Protein AF-A0A816GLP3-F1 (afdb_monomer_lite)

Organism: NCBI:txid392033

InterPro domains:
  IPR012582 DNA-dependent protein kinase catalytic subunit, CC3 [PF08163] (1-116)
  IPR045581 DNA-dependent protein kinase catalytic subunit, CC5 [PF19704] (126-201)

Foldseek 3Di:
DDPLCVPPCLVVLLVVLVVCVVVCVQPPDPPDDDGDPVVVVLLCQLQDPPHDLSVNLSSLVSCLSVVVSCLLVCQSVVLSLLVNLLVVLVVDPAACDPSNVSSLVSVLVNLVNHADDLVSLVSVQSSLLRLLQRLDDPDPVSSVVSLVSSLSVCLSHVVRYAAPLVSLCVQCVPPPPPDCSNVSSVSSCVSCVVSVHHNDDDDDPDPDDDDDPDPVPVVVVVVVVPD

pLDDT: mean 81.83, std 16.84, range [34.81, 96.19]

Structure (mmCIF, N/CA/C/O backbone):
data_AF-A0A816GLP3-F1
#
_entry.id   AF-A0A816GLP3-F1
#
loop_
_atom_site.group_PDB
_atom_site.id
_atom_site.type_symbol
_atom_site.label_atom_id
_atom_site.label_alt_id
_atom_site.label_comp_id
_atom_site.label_asym_id
_atom_site.label_entity_id
_atom_site.label_seq_id
_atom_site.pdbx_PDB_ins_code
_atom_site.Cartn_x
_atom_site.Cartn_y
_atom_site.Cartn_z
_atom_site.occupancy
_atom_site.B_iso_or_equiv
_atom_site.auth_seq_id
_atom_site.auth_comp_id
_atom_site.auth_asym_id
_atom_site.auth_atom_id
_atom_site.pdbx_PDB_model_num
ATOM 1 N N . MET A 1 1 ? -15.850 1.980 -11.593 1.00 46.25 1 MET A N 1
ATOM 2 C CA . MET A 1 1 ? -14.722 1.921 -12.543 1.00 46.25 1 MET A CA 1
ATOM 3 C C . MET A 1 1 ? -13.862 3.119 -12.215 1.00 46.25 1 MET A C 1
ATOM 5 O O . MET A 1 1 ? -14.414 4.210 -12.176 1.00 46.25 1 MET A O 1
ATOM 9 N N . ASP A 1 2 ? -12.595 2.911 -11.870 1.00 67.81 2 ASP A N 1
ATOM 10 C CA . ASP A 1 2 ? -11.723 3.995 -11.412 1.00 67.81 2 ASP A CA 1
ATOM 11 C C . ASP A 1 2 ? -11.543 5.043 -12.512 1.00 67.81 2 ASP A C 1
ATOM 13 O O . ASP A 1 2 ? -11.099 4.720 -13.613 1.00 67.81 2 ASP A O 1
ATOM 17 N N . GLU A 1 3 ? -11.869 6.301 -12.215 1.00 80.44 3 GLU A N 1
ATOM 18 C CA . GLU A 1 3 ? -11.768 7.425 -13.158 1.00 80.44 3 GLU A CA 1
ATOM 19 C C . GLU A 1 3 ? -10.346 7.584 -13.721 1.00 80.44 3 GLU A C 1
ATOM 21 O O . GLU A 1 3 ? -10.163 7.957 -14.878 1.00 80.44 3 GLU A O 1
ATOM 26 N N . LEU A 1 4 ? -9.330 7.201 -12.939 1.00 82.56 4 LEU A N 1
ATOM 27 C CA . LEU A 1 4 ? -7.927 7.192 -13.363 1.00 82.56 4 LEU A CA 1
ATOM 28 C C . LEU A 1 4 ? -7.659 6.226 -14.528 1.00 82.56 4 LEU A C 1
ATOM 30 O O . LEU A 1 4 ? -6.814 6.519 -15.375 1.00 82.56 4 LEU A O 1
ATOM 34 N N . ASN A 1 5 ? -8.398 5.116 -14.621 1.00 83.19 5 ASN A N 1
ATOM 35 C CA . ASN A 1 5 ? -8.261 4.156 -15.721 1.00 83.19 5 ASN A CA 1
ATOM 36 C C . ASN A 1 5 ? -8.908 4.642 -17.022 1.00 83.19 5 ASN A C 1
ATOM 38 O O . ASN A 1 5 ? -8.588 4.123 -18.090 1.00 83.19 5 ASN A O 1
ATOM 42 N N . LEU A 1 6 ? -9.781 5.653 -16.953 1.00 88.62 6 LEU A N 1
ATOM 43 C CA . LEU A 1 6 ? -10.371 6.292 -18.132 1.00 88.62 6 LEU A CA 1
ATOM 44 C C . LEU A 1 6 ? -9.407 7.275 -18.805 1.00 88.62 6 LEU A C 1
ATOM 46 O O . LEU A 1 6 ? -9.669 7.720 -19.923 1.00 88.62 6 LEU A O 1
ATOM 50 N N . HIS A 1 7 ? -8.290 7.616 -18.154 1.00 91.88 7 HIS A N 1
ATOM 51 C CA . HIS A 1 7 ? -7.292 8.490 -18.750 1.00 91.88 7 HIS A CA 1
ATOM 52 C C . HIS A 1 7 ? -6.748 7.855 -20.049 1.00 91.88 7 HIS A C 1
ATOM 54 O O . HIS A 1 7 ? -6.234 6.732 -19.997 1.00 91.88 7 HIS A O 1
ATOM 60 N N . PRO A 1 8 ? -6.768 8.558 -21.202 1.00 91.44 8 PRO A N 1
ATOM 61 C CA . PRO A 1 8 ? -6.409 7.982 -22.505 1.00 91.44 8 PRO A CA 1
ATOM 62 C C . PRO A 1 8 ? -5.029 7.314 -22.548 1.00 91.44 8 PRO A C 1
ATOM 64 O O . PRO A 1 8 ? -4.823 6.341 -23.267 1.00 91.44 8 PRO A O 1
ATOM 67 N N . CYS A 1 9 ? -4.082 7.811 -21.748 1.00 93.25 9 CYS A N 1
ATOM 68 C CA . CYS A 1 9 ? -2.729 7.258 -21.678 1.00 93.25 9 CYS A CA 1
ATOM 69 C C . CYS A 1 9 ? -2.579 6.026 -20.770 1.00 93.25 9 CYS A C 1
ATOM 71 O O . CYS A 1 9 ? -1.524 5.400 -20.823 1.00 93.25 9 CYS A O 1
ATOM 73 N N . MET A 1 10 ? -3.571 5.661 -19.947 1.00 94.50 10 MET A N 1
ATOM 74 C CA . MET A 1 10 ? -3.419 4.544 -19.002 1.00 94.50 10 MET A CA 1
ATOM 75 C C . MET A 1 10 ? -3.240 3.214 -19.739 1.00 94.50 10 MET A C 1
ATOM 77 O O . MET A 1 10 ? -2.253 2.513 -19.531 1.00 94.50 10 MET A O 1
ATOM 81 N N . THR A 1 11 ? -4.152 2.905 -20.666 1.00 94.38 11 THR A N 1
ATOM 82 C CA . THR A 1 11 ? -4.113 1.647 -21.429 1.00 94.38 11 THR A CA 1
ATOM 83 C C . THR A 1 11 ? -2.816 1.501 -22.241 1.00 94.38 11 THR A C 1
ATOM 85 O O . THR A 1 11 ? -2.141 0.484 -22.075 1.00 94.38 11 THR A O 1
ATOM 88 N N . PRO A 1 12 ? -2.383 2.499 -23.045 1.00 96.19 12 PRO A N 1
ATOM 89 C CA . PRO A 1 12 ? -1.102 2.429 -23.746 1.00 96.19 12 PRO A CA 1
ATOM 90 C C . PRO A 1 12 ? 0.103 2.223 -22.821 1.00 96.19 12 PRO A C 1
ATOM 92 O O . PRO A 1 12 ? 0.987 1.435 -23.151 1.00 96.19 12 PRO A O 1
ATOM 95 N N . MET A 1 13 ? 0.140 2.886 -21.658 1.00 95.94 13 MET A N 1
ATOM 96 C CA . MET A 1 13 ? 1.244 2.746 -20.699 1.00 95.94 13 MET A CA 1
ATOM 97 C C . MET A 1 13 ? 1.300 1.343 -20.089 1.00 95.94 13 MET A C 1
ATOM 99 O O . MET A 1 13 ? 2.369 0.738 -20.046 1.00 95.94 13 MET A O 1
ATOM 103 N N . VAL A 1 14 ? 0.157 0.793 -19.673 1.00 95.38 14 VAL A N 1
ATOM 104 C CA . VAL A 1 14 ? 0.074 -0.585 -19.164 1.00 95.38 14 VAL A CA 1
ATOM 105 C C . VAL A 1 14 ? 0.515 -1.584 -20.237 1.00 95.38 14 VAL A C 1
ATOM 107 O O . VAL A 1 14 ? 1.307 -2.483 -19.953 1.00 95.38 14 VAL A O 1
ATOM 110 N N . CYS A 1 15 ? 0.045 -1.420 -21.479 1.00 95.44 15 CYS A N 1
ATOM 111 C CA . CYS A 1 15 ? 0.445 -2.267 -22.603 1.00 95.44 15 CYS A CA 1
ATOM 112 C C . CYS A 1 15 ? 1.950 -2.189 -22.878 1.00 95.44 15 CYS A C 1
ATOM 114 O O . CYS A 1 15 ? 2.577 -3.226 -23.075 1.00 95.44 15 CYS A O 1
ATOM 116 N N . LEU A 1 16 ? 2.534 -0.987 -22.849 1.00 95.25 16 LEU A N 1
ATOM 117 C CA . LEU A 1 16 ? 3.970 -0.789 -23.026 1.00 95.25 16 LEU A CA 1
ATOM 118 C C . LEU A 1 16 ? 4.769 -1.544 -21.959 1.00 95.25 16 LEU A C 1
ATOM 120 O O . LEU A 1 16 ? 5.669 -2.305 -22.304 1.00 95.25 16 LEU A O 1
ATOM 124 N N . LEU A 1 17 ? 4.419 -1.385 -20.680 1.00 94.62 17 LEU A N 1
ATOM 125 C CA . LEU A 1 17 ? 5.128 -2.055 -19.587 1.00 94.62 17 LEU A CA 1
ATOM 126 C C . LEU A 1 17 ? 5.027 -3.584 -19.692 1.00 94.62 17 LEU A C 1
ATOM 128 O O . LEU A 1 17 ? 6.042 -4.272 -19.604 1.00 94.62 17 LEU A O 1
ATOM 132 N N . LYS A 1 18 ? 3.834 -4.119 -19.978 1.00 93.94 18 LYS A N 1
ATOM 133 C CA . LYS A 1 18 ? 3.635 -5.565 -20.188 1.00 93.94 18 LYS A CA 1
ATOM 134 C C . LYS A 1 18 ? 4.400 -6.095 -21.400 1.00 93.94 18 LYS A C 1
ATOM 136 O O . LYS A 1 18 ? 4.934 -7.203 -21.368 1.00 93.94 18 LYS A O 1
ATOM 141 N N . HIS A 1 19 ? 4.485 -5.309 -22.470 1.00 94.19 19 HIS A N 1
ATOM 142 C CA . HIS A 1 19 ? 5.278 -5.659 -23.644 1.00 94.19 19 HIS A CA 1
ATOM 143 C C . HIS A 1 19 ? 6.778 -5.692 -23.320 1.00 94.19 19 HIS A C 1
ATOM 145 O O . HIS A 1 19 ? 7.479 -6.611 -23.736 1.00 94.19 19 HIS A O 1
ATOM 151 N N . MET A 1 20 ? 7.267 -4.734 -22.527 1.00 91.56 20 MET A N 1
ATOM 152 C CA . MET A 1 20 ? 8.655 -4.718 -22.056 1.00 91.56 20 MET A CA 1
ATOM 153 C C . MET A 1 20 ? 8.988 -5.923 -21.166 1.00 91.56 20 MET A C 1
ATOM 155 O O . MET A 1 20 ? 10.086 -6.465 -21.280 1.00 91.56 20 MET A O 1
ATOM 159 N N . GLU A 1 21 ? 8.049 -6.359 -20.322 1.00 88.81 21 GLU A N 1
ATOM 160 C CA . GLU A 1 21 ? 8.177 -7.575 -19.502 1.00 88.81 21 GLU A CA 1
ATOM 161 C C . GLU A 1 21 ? 8.242 -8.829 -20.381 1.00 88.81 21 GLU A C 1
ATOM 163 O O . GLU A 1 21 ? 9.183 -9.611 -20.279 1.00 88.81 21 GLU A O 1
ATOM 168 N N . THR A 1 22 ? 7.296 -8.973 -21.313 1.00 89.31 22 THR A N 1
ATOM 169 C CA . THR A 1 22 ? 7.181 -10.157 -22.185 1.00 89.31 22 THR A CA 1
ATOM 170 C C . THR A 1 22 ? 8.398 -10.335 -23.098 1.00 89.31 22 THR A C 1
ATOM 172 O O . THR A 1 22 ? 8.806 -11.458 -23.378 1.00 89.31 22 THR A O 1
ATOM 175 N N . ASN A 1 23 ? 9.006 -9.234 -23.541 1.00 88.56 23 ASN A N 1
ATOM 176 C CA . ASN A 1 23 ? 10.184 -9.264 -24.410 1.00 88.56 23 ASN A CA 1
ATOM 177 C C . ASN A 1 23 ? 11.520 -9.308 -23.652 1.00 88.56 23 ASN A C 1
ATOM 179 O O . ASN A 1 23 ? 12.569 -9.177 -24.280 1.00 88.56 23 ASN A O 1
ATOM 183 N N . GLY A 1 24 ? 11.512 -9.428 -22.319 1.00 81.25 24 GLY A N 1
ATOM 184 C CA . GLY A 1 24 ? 12.741 -9.489 -21.522 1.00 81.25 24 GLY A CA 1
ATOM 185 C C . GLY A 1 24 ? 13.563 -8.194 -21.528 1.00 81.25 24 GLY A C 1
ATOM 186 O O . GLY A 1 24 ? 14.765 -8.224 -21.281 1.00 81.25 24 GLY A O 1
ATOM 187 N N . ILE A 1 25 ? 12.936 -7.046 -21.815 1.00 80.31 25 ILE A N 1
ATOM 188 C CA . ILE A 1 25 ? 13.593 -5.726 -21.764 1.00 80.31 25 ILE A CA 1
ATOM 189 C C . ILE A 1 25 ? 13.823 -5.305 -20.304 1.00 80.31 25 ILE A C 1
ATOM 191 O O . ILE A 1 25 ? 14.739 -4.538 -20.000 1.00 80.31 25 ILE A O 1
ATOM 195 N N . ILE A 1 26 ? 12.979 -5.788 -19.390 1.00 79.44 26 ILE A N 1
ATOM 196 C CA . ILE A 1 26 ? 13.121 -5.557 -17.953 1.00 79.44 26 ILE A CA 1
ATOM 197 C C . ILE A 1 26 ? 14.130 -6.578 -17.411 1.00 79.44 26 ILE A C 1
ATOM 199 O O . ILE A 1 26 ? 13.875 -7.776 -17.516 1.00 79.44 26 ILE A O 1
ATOM 203 N N . PRO A 1 27 ? 15.272 -6.138 -16.854 1.00 66.62 27 PRO A N 1
ATOM 204 C CA . PRO A 1 27 ? 16.315 -7.050 -16.406 1.00 66.62 27 PRO A CA 1
ATOM 205 C C . PRO A 1 27 ? 15.832 -7.853 -15.193 1.00 66.62 27 PRO A C 1
ATOM 207 O O . PRO A 1 27 ? 15.630 -7.303 -14.112 1.00 66.62 27 PRO A O 1
ATOM 210 N N . ILE A 1 28 ? 15.678 -9.164 -15.378 1.00 61.03 28 ILE A N 1
ATOM 211 C CA . ILE A 1 28 ? 15.367 -10.141 -14.326 1.00 61.03 28 ILE A CA 1
ATOM 212 C C . ILE A 1 28 ? 16.693 -10.742 -13.843 1.00 61.03 28 ILE A C 1
ATOM 214 O O . ILE A 1 28 ? 16.937 -11.932 -13.999 1.00 61.03 28 ILE A O 1
ATOM 218 N N . ASN A 1 29 ? 17.620 -9.919 -13.351 1.00 54.72 29 ASN A N 1
ATOM 219 C CA . ASN A 1 29 ? 18.855 -10.460 -12.787 1.00 54.72 29 ASN A CA 1
ATOM 220 C C . ASN A 1 29 ? 18.700 -10.633 -11.276 1.00 54.72 29 ASN A C 1
ATOM 222 O O . ASN A 1 29 ? 18.554 -9.658 -10.540 1.00 54.72 29 ASN A O 1
ATOM 226 N N . ASP A 1 30 ? 18.817 -11.886 -10.828 1.00 52.03 30 ASP A N 1
ATOM 227 C CA . ASP A 1 30 ? 18.862 -12.301 -9.415 1.00 52.03 30 ASP A CA 1
ATOM 228 C C . ASP A 1 30 ? 20.059 -11.710 -8.645 1.00 52.03 30 ASP A C 1
ATOM 230 O O . ASP A 1 30 ? 20.124 -11.760 -7.416 1.00 52.03 30 ASP A O 1
ATOM 234 N N . HIS A 1 31 ? 20.997 -11.084 -9.356 1.00 51.19 31 HIS A N 1
ATOM 235 C CA . HIS A 1 31 ? 22.157 -10.421 -8.791 1.00 51.19 31 HIS A CA 1
ATOM 236 C C . HIS A 1 31 ? 22.260 -8.997 -9.363 1.00 51.19 31 HIS A C 1
ATOM 238 O O . HIS A 1 31 ? 22.549 -8.819 -10.543 1.00 51.19 31 HIS A O 1
ATOM 244 N N . ILE A 1 32 ? 22.060 -7.998 -8.490 1.00 51.09 32 ILE A N 1
ATOM 245 C CA . ILE A 1 32 ? 22.120 -6.536 -8.726 1.00 51.09 32 ILE A CA 1
ATOM 246 C C . ILE A 1 32 ? 20.796 -5.946 -9.276 1.00 51.09 32 ILE A C 1
ATOM 248 O O . ILE A 1 32 ? 20.646 -5.669 -10.457 1.00 51.09 32 ILE A O 1
ATOM 252 N N . SER A 1 33 ? 19.724 -5.862 -8.480 1.00 59.16 33 SER A N 1
ATOM 253 C CA . SER A 1 33 ? 19.388 -4.770 -7.534 1.00 59.16 33 SER A CA 1
ATOM 254 C C . SER A 1 33 ? 19.203 -3.346 -8.080 1.00 59.16 33 SER A C 1
ATOM 256 O O . SER A 1 33 ? 18.718 -2.511 -7.316 1.00 59.16 33 SER A O 1
ATOM 258 N N . ASP A 1 34 ? 19.490 -3.060 -9.350 1.00 72.50 34 ASP A N 1
ATOM 259 C CA . ASP A 1 34 ? 19.370 -1.691 -9.862 1.00 72.50 34 ASP A CA 1
ATOM 260 C C . ASP A 1 34 ? 18.150 -1.521 -10.768 1.00 72.50 34 ASP A C 1
ATOM 262 O O . ASP A 1 34 ? 17.897 -2.286 -11.699 1.00 72.50 34 ASP A O 1
ATOM 266 N N . MET A 1 35 ? 17.350 -0.500 -10.457 1.00 83.88 35 MET A N 1
ATOM 267 C CA . MET A 1 35 ? 16.212 -0.1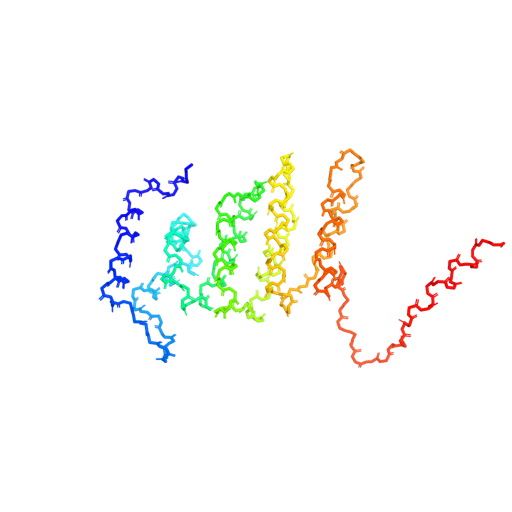03 -11.279 1.00 83.88 35 MET A CA 1
ATOM 268 C C . MET A 1 35 ? 16.688 0.309 -12.676 1.00 83.88 35 MET A C 1
ATOM 270 O O . MET A 1 35 ? 17.687 1.011 -12.828 1.00 83.88 35 MET A O 1
ATOM 274 N N . SER A 1 36 ? 15.921 -0.047 -13.703 1.00 87.12 36 SER A N 1
ATOM 275 C CA . SER A 1 36 ? 16.167 0.433 -15.063 1.00 87.12 36 SER A CA 1
ATOM 276 C C . SER A 1 36 ? 16.094 1.973 -15.144 1.00 87.12 36 SER A C 1
ATOM 278 O O . SER A 1 36 ? 15.351 2.604 -14.383 1.00 87.12 36 SER A O 1
ATOM 280 N N . PRO A 1 37 ? 16.777 2.618 -16.111 1.00 89.19 37 PRO A N 1
ATOM 281 C CA . PRO A 1 37 ? 16.752 4.078 -16.249 1.00 89.19 37 PRO A CA 1
ATOM 282 C C . PRO A 1 37 ? 15.341 4.675 -16.381 1.00 89.19 37 PRO A C 1
ATOM 284 O O . PRO A 1 37 ? 15.055 5.734 -15.818 1.00 89.19 37 PRO A O 1
ATOM 287 N N . TRP A 1 38 ? 14.435 3.984 -17.085 1.00 90.50 38 TRP A N 1
ATOM 288 C CA . TRP A 1 38 ? 13.044 4.422 -17.239 1.00 90.50 38 TRP A CA 1
ATOM 289 C C . TRP A 1 38 ? 12.294 4.406 -15.901 1.00 90.50 38 TRP A C 1
ATOM 291 O O . TRP A 1 38 ? 11.561 5.345 -15.584 1.00 90.50 38 TRP A O 1
ATOM 301 N N . MET A 1 39 ? 12.532 3.384 -15.080 1.00 92.31 39 MET A N 1
ATOM 302 C CA . MET A 1 39 ? 11.882 3.237 -13.786 1.00 92.31 39 MET A CA 1
ATOM 303 C C . MET A 1 39 ? 12.465 4.205 -12.755 1.00 92.31 39 MET A C 1
ATOM 305 O O . MET A 1 39 ? 11.712 4.774 -11.972 1.00 92.31 39 MET A O 1
ATOM 309 N N . ILE A 1 40 ? 13.771 4.487 -12.813 1.00 92.19 40 ILE A N 1
ATOM 310 C CA . ILE A 1 40 ? 14.395 5.560 -12.024 1.00 92.19 40 ILE A CA 1
ATOM 311 C C . ILE A 1 40 ? 13.745 6.910 -12.352 1.00 92.19 40 ILE A C 1
ATOM 313 O O . ILE A 1 40 ? 13.474 7.700 -11.448 1.00 92.19 40 ILE A O 1
ATOM 317 N N . CYS A 1 41 ? 13.476 7.195 -13.630 1.00 92.25 41 CYS A N 1
ATOM 318 C CA . CYS A 1 41 ? 12.788 8.423 -14.033 1.00 92.25 41 CYS A CA 1
ATOM 319 C C . CYS A 1 41 ? 11.380 8.506 -13.424 1.00 92.25 41 CYS A C 1
ATOM 321 O O . CYS A 1 41 ? 11.006 9.543 -12.870 1.00 92.25 41 CYS A O 1
ATOM 323 N N . MET A 1 42 ? 10.624 7.403 -13.458 1.00 94.88 42 MET A N 1
ATOM 324 C CA . MET A 1 42 ? 9.313 7.327 -12.809 1.00 94.88 42 MET A CA 1
ATOM 325 C C . MET A 1 42 ? 9.410 7.520 -11.296 1.00 94.88 42 MET A C 1
ATOM 327 O O . MET A 1 42 ? 8.689 8.353 -10.752 1.00 94.88 42 MET A O 1
ATOM 331 N N . TYR A 1 43 ? 10.332 6.823 -10.631 1.00 94.44 43 TYR A N 1
ATOM 332 C CA . TYR A 1 43 ? 10.567 6.935 -9.193 1.00 94.44 43 TYR A CA 1
ATOM 333 C C . TYR A 1 43 ? 10.889 8.377 -8.787 1.00 94.44 43 TYR A C 1
ATOM 335 O O . TYR A 1 43 ? 10.266 8.925 -7.882 1.00 94.44 43 TYR A O 1
ATOM 343 N N . LYS A 1 44 ? 11.791 9.047 -9.516 1.00 94.31 44 LYS A N 1
ATOM 344 C CA . LYS A 1 44 ? 12.140 10.455 -9.267 1.00 94.31 44 LYS A CA 1
ATOM 345 C C . LYS A 1 44 ? 10.929 11.381 -9.365 1.00 94.31 44 LYS A C 1
ATOM 347 O O . LYS A 1 44 ? 10.813 12.298 -8.561 1.00 94.31 44 LYS A O 1
ATOM 352 N N . LYS A 1 45 ? 10.028 11.164 -10.331 1.00 94.12 45 LYS A N 1
ATOM 353 C CA . LYS A 1 45 ? 8.792 11.958 -10.451 1.00 94.12 45 LYS A CA 1
ATOM 354 C C . LYS A 1 45 ? 7.799 11.643 -9.337 1.00 94.12 45 LYS A C 1
ATOM 356 O O . LYS A 1 45 ? 7.184 12.561 -8.805 1.00 94.12 45 LYS A O 1
ATOM 361 N N . PHE A 1 46 ? 7.662 10.370 -8.987 1.00 94.81 46 PHE A N 1
ATOM 362 C CA . PHE A 1 46 ? 6.741 9.902 -7.960 1.00 94.81 46 PHE A CA 1
ATOM 363 C C . PHE A 1 46 ? 7.104 10.447 -6.572 1.00 94.81 46 PHE A C 1
ATOM 365 O O . PHE A 1 46 ? 6.256 11.007 -5.878 1.00 94.81 46 PHE A O 1
ATOM 372 N N . SER A 1 47 ? 8.387 10.372 -6.216 1.00 92.31 47 SER A N 1
ATOM 373 C CA . SER A 1 47 ? 8.911 10.804 -4.917 1.00 92.31 47 SER A CA 1
ATOM 374 C C . SER A 1 47 ? 9.126 12.318 -4.807 1.00 92.31 47 SER A C 1
ATOM 376 O O . SER A 1 47 ? 9.410 12.817 -3.722 1.00 92.31 47 SER A O 1
ATOM 378 N N . ASN A 1 48 ? 8.998 13.082 -5.899 1.00 93.06 48 ASN A N 1
ATOM 379 C CA . ASN A 1 48 ? 9.205 14.529 -5.866 1.00 93.06 48 ASN A CA 1
ATOM 380 C C . ASN A 1 48 ? 8.001 15.241 -5.211 1.00 93.06 48 ASN A C 1
ATOM 382 O O . ASN A 1 48 ? 6.889 15.177 -5.746 1.00 93.06 48 ASN A O 1
ATOM 386 N N . PRO A 1 49 ? 8.183 15.969 -4.092 1.00 88.94 49 PRO A N 1
ATOM 387 C CA . PRO A 1 49 ? 7.090 16.662 -3.410 1.00 88.94 49 PRO A CA 1
ATOM 388 C C . PRO A 1 49 ? 6.445 17.768 -4.259 1.00 88.94 49 PRO A C 1
ATOM 390 O O . PRO A 1 49 ? 5.259 18.019 -4.094 1.00 88.94 49 PRO A O 1
ATOM 393 N N . LEU A 1 50 ? 7.180 18.366 -5.204 1.00 91.94 50 LEU A N 1
ATOM 394 C CA . LEU A 1 50 ? 6.711 19.469 -6.054 1.00 91.94 50 LEU A CA 1
ATOM 395 C C . LEU A 1 50 ? 5.799 19.017 -7.202 1.00 91.94 50 LEU A C 1
ATOM 397 O O . LEU A 1 50 ? 5.123 19.837 -7.820 1.00 91.94 50 LEU A O 1
ATOM 401 N N . ILE A 1 51 ? 5.795 17.723 -7.530 1.00 94.25 51 ILE A N 1
ATOM 402 C CA . ILE A 1 51 ? 4.927 17.186 -8.578 1.00 94.25 51 ILE A CA 1
ATOM 403 C C . ILE A 1 51 ? 3.485 17.148 -8.073 1.00 94.25 51 ILE A C 1
ATOM 405 O O . ILE A 1 51 ? 3.220 16.701 -6.956 1.00 94.25 51 ILE A O 1
ATOM 409 N N . SER A 1 52 ? 2.546 17.574 -8.924 1.00 93.25 52 SER A N 1
ATOM 410 C CA . SER A 1 52 ? 1.120 17.597 -8.596 1.00 93.25 52 SER A CA 1
ATOM 411 C C . SER A 1 52 ? 0.616 16.220 -8.168 1.00 93.25 52 SER A C 1
ATOM 413 O O . SER A 1 52 ? 0.955 15.209 -8.794 1.00 93.25 52 SER A O 1
ATOM 415 N N . PHE A 1 53 ? -0.264 16.196 -7.173 1.00 91.56 53 PHE A N 1
ATOM 416 C CA . PHE A 1 53 ? -0.811 14.967 -6.609 1.00 91.56 53 PHE A CA 1
ATOM 417 C C . PHE A 1 53 ? -1.477 14.057 -7.655 1.00 91.56 53 PHE A C 1
ATOM 419 O O . PHE A 1 53 ? -1.227 12.857 -7.668 1.00 91.56 53 PHE A O 1
ATOM 426 N N . ASN A 1 54 ? -2.204 14.628 -8.620 1.00 91.75 54 ASN A N 1
ATOM 427 C CA . ASN A 1 54 ? -2.867 13.869 -9.689 1.00 91.75 54 ASN A CA 1
ATOM 428 C C . ASN A 1 54 ? -1.891 13.052 -10.553 1.00 91.75 54 ASN A C 1
ATOM 430 O O . ASN A 1 54 ? -2.202 11.930 -10.942 1.00 91.75 54 ASN A O 1
ATOM 434 N N . ILE A 1 55 ? -0.688 13.575 -10.819 1.00 93.25 55 ILE A N 1
ATOM 435 C CA . ILE A 1 55 ? 0.355 12.824 -11.540 1.00 93.25 55 ILE A CA 1
ATOM 436 C C . ILE A 1 55 ? 0.825 11.636 -10.695 1.00 93.25 55 ILE A C 1
ATOM 438 O O . ILE A 1 55 ? 1.045 10.551 -11.229 1.00 93.25 55 ILE A O 1
ATOM 442 N N . LYS A 1 56 ? 0.952 11.814 -9.376 1.00 94.50 56 LYS A N 1
ATOM 443 C CA . LYS A 1 56 ? 1.329 10.729 -8.461 1.00 94.50 56 LYS A CA 1
ATOM 444 C C . LYS A 1 56 ? 0.236 9.667 -8.387 1.00 94.50 56 LYS A C 1
ATOM 446 O O . LYS A 1 56 ? 0.560 8.493 -8.488 1.00 94.50 56 LYS A O 1
ATOM 451 N N . LEU A 1 57 ? -1.038 10.061 -8.327 1.00 93.31 57 LEU A N 1
ATOM 452 C CA . LEU A 1 57 ? -2.171 9.131 -8.391 1.00 93.31 57 LEU A CA 1
ATOM 453 C C . LEU A 1 57 ? -2.196 8.345 -9.707 1.00 93.31 57 LEU A C 1
ATOM 455 O O . LEU A 1 57 ? -2.375 7.130 -9.687 1.00 93.31 57 LEU A O 1
ATOM 459 N N . PHE A 1 58 ? -1.941 9.003 -10.841 1.00 95.00 58 PHE A N 1
ATOM 460 C CA . PHE A 1 58 ? -1.827 8.328 -12.136 1.00 95.00 58 PHE A CA 1
ATOM 461 C C . PHE A 1 58 ? -0.693 7.290 -12.143 1.00 95.00 58 PHE A C 1
ATOM 463 O O . PHE A 1 58 ? -0.903 6.145 -12.537 1.00 95.00 58 PHE A O 1
ATOM 470 N N . LEU A 1 59 ? 0.502 7.663 -11.670 1.00 95.56 59 LEU A N 1
ATOM 471 C CA . LEU A 1 59 ? 1.644 6.747 -11.578 1.00 95.56 59 LEU A CA 1
ATOM 472 C C . LEU A 1 59 ? 1.382 5.593 -10.602 1.00 95.56 59 LEU A C 1
ATOM 474 O O . LEU A 1 59 ? 1.754 4.460 -10.884 1.00 95.56 59 LEU A O 1
ATOM 478 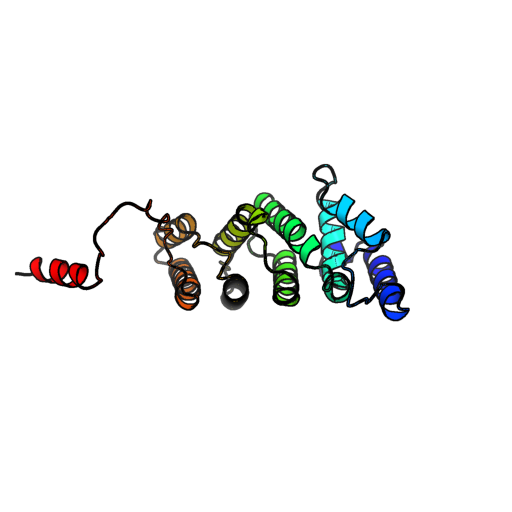N N . MET A 1 60 ? 0.723 5.867 -9.478 1.00 95.44 60 MET A N 1
ATOM 479 C CA . MET A 1 60 ? 0.340 4.857 -8.497 1.00 95.44 60 MET A CA 1
ATOM 480 C C . MET A 1 60 ? -0.659 3.864 -9.088 1.00 95.44 60 MET A C 1
ATOM 482 O O . MET A 1 60 ? -0.465 2.661 -8.943 1.00 95.44 60 MET A O 1
ATOM 486 N N . ARG A 1 61 ? -1.665 4.344 -9.832 1.00 95.00 61 ARG A N 1
ATOM 487 C CA . ARG A 1 61 ? -2.607 3.473 -10.545 1.00 95.00 61 ARG A CA 1
ATOM 488 C C . ARG A 1 61 ? -1.896 2.592 -11.569 1.00 95.00 61 ARG A C 1
ATOM 490 O O . ARG A 1 61 ? -2.123 1.387 -11.593 1.00 95.00 61 ARG A O 1
ATOM 497 N N . LEU A 1 62 ? -0.974 3.169 -12.340 1.00 95.81 62 LEU A N 1
ATOM 498 C CA . LEU A 1 62 ? -0.152 2.421 -13.289 1.00 95.81 62 LEU A CA 1
ATOM 499 C C . LEU A 1 62 ? 0.648 1.308 -12.590 1.00 95.81 62 LEU A C 1
ATOM 501 O O . LEU A 1 62 ? 0.682 0.183 -13.087 1.00 95.81 62 LEU A O 1
ATOM 505 N N . ILE A 1 63 ? 1.248 1.597 -11.429 1.00 95.69 63 ILE A N 1
ATOM 506 C CA . ILE A 1 63 ? 1.964 0.605 -10.610 1.00 95.69 63 ILE A CA 1
ATOM 507 C C . ILE A 1 63 ? 1.014 -0.493 -10.123 1.00 95.69 63 ILE A C 1
ATOM 509 O O . ILE A 1 63 ? 1.372 -1.663 -10.205 1.00 95.69 63 ILE A O 1
ATOM 513 N N . ILE A 1 64 ? -0.191 -0.150 -9.658 1.00 95.12 64 ILE A N 1
ATOM 514 C CA . ILE A 1 64 ? -1.199 -1.128 -9.217 1.00 95.12 64 ILE A CA 1
ATOM 515 C C . ILE A 1 64 ? -1.557 -2.085 -10.366 1.00 95.12 64 ILE A C 1
ATOM 517 O O . ILE A 1 64 ? -1.495 -3.308 -10.209 1.00 95.12 64 ILE A O 1
ATOM 521 N N . ASP A 1 65 ? -1.837 -1.541 -11.552 1.00 94.69 65 ASP A N 1
ATOM 522 C CA . ASP A 1 65 ? -2.233 -2.318 -12.734 1.00 94.69 65 ASP A CA 1
ATOM 523 C C . ASP A 1 65 ? -1.094 -3.177 -13.319 1.00 94.69 65 ASP A C 1
ATOM 525 O O . ASP A 1 65 ? -1.341 -4.122 -14.075 1.00 94.69 65 ASP A O 1
ATOM 529 N N . THR A 1 66 ? 0.160 -2.876 -12.965 1.00 94.94 66 THR A N 1
ATOM 530 C CA . THR A 1 66 ? 1.367 -3.583 -13.431 1.00 94.94 66 THR A CA 1
ATOM 531 C C . THR A 1 66 ? 2.268 -4.045 -12.280 1.00 94.94 66 THR A C 1
ATOM 533 O O . THR A 1 66 ? 3.485 -4.153 -12.418 1.00 94.94 66 THR A O 1
ATOM 536 N N . HIS A 1 67 ? 1.674 -4.359 -11.127 1.00 94.50 67 HIS A N 1
ATOM 537 C CA . HIS A 1 67 ? 2.402 -4.613 -9.879 1.00 94.50 67 HIS A CA 1
ATOM 538 C C . HIS A 1 67 ? 3.445 -5.741 -9.949 1.00 94.50 67 HIS A C 1
ATOM 540 O O . HIS A 1 67 ? 4.400 -5.726 -9.170 1.00 94.50 67 HIS A O 1
ATOM 546 N N . THR A 1 68 ? 3.292 -6.715 -10.853 1.00 92.44 68 THR A N 1
ATOM 547 C CA . THR A 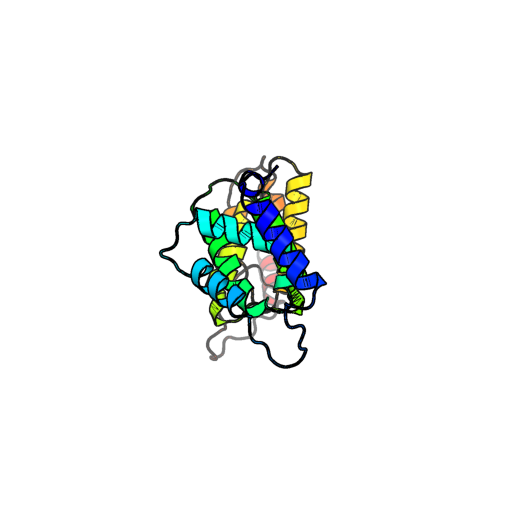1 68 ? 4.256 -7.811 -11.054 1.00 92.44 68 THR A CA 1
ATOM 548 C C . THR A 1 68 ? 5.613 -7.298 -11.525 1.00 92.44 68 THR A C 1
ATOM 550 O O . THR A 1 68 ? 6.635 -7.754 -11.019 1.00 92.44 68 THR A O 1
ATOM 553 N N . ILE A 1 69 ? 5.617 -6.279 -12.389 1.00 92.94 69 ILE A N 1
ATOM 554 C CA . ILE A 1 69 ? 6.821 -5.635 -12.930 1.00 92.94 69 ILE A CA 1
ATOM 555 C C . ILE A 1 69 ? 7.587 -4.888 -11.835 1.00 92.94 69 ILE A C 1
ATOM 557 O O . ILE A 1 69 ? 8.816 -4.892 -11.799 1.00 92.94 69 ILE A O 1
ATOM 561 N N . PHE A 1 70 ? 6.859 -4.245 -10.923 1.00 93.06 70 PHE A N 1
ATOM 562 C CA . PHE A 1 70 ? 7.444 -3.435 -9.853 1.00 93.06 70 PHE A CA 1
ATOM 563 C C . PHE A 1 70 ? 7.856 -4.258 -8.625 1.00 93.06 70 PHE A C 1
ATOM 565 O O . PHE A 1 70 ? 8.705 -3.815 -7.849 1.00 93.06 70 PHE A O 1
ATOM 572 N N . LYS A 1 71 ? 7.309 -5.469 -8.464 1.00 91.62 71 LYS A N 1
ATOM 573 C CA . LYS A 1 71 ? 7.532 -6.351 -7.310 1.00 91.62 71 LYS A CA 1
ATOM 574 C C . LYS A 1 71 ? 9.009 -6.648 -6.999 1.00 91.62 71 LYS A C 1
ATOM 576 O O . LYS A 1 71 ? 9.364 -6.563 -5.822 1.00 91.62 71 LYS A O 1
ATOM 581 N N . PRO A 1 72 ? 9.900 -6.934 -7.971 1.00 89.31 72 PRO A N 1
ATOM 582 C CA . PRO A 1 72 ? 11.329 -7.135 -7.691 1.00 89.31 72 PRO A CA 1
ATOM 583 C C . PRO A 1 72 ? 12.014 -5.902 -7.079 1.00 89.31 72 PRO A C 1
ATOM 585 O O . PRO A 1 72 ? 13.033 -6.016 -6.403 1.00 89.31 72 PRO A O 1
ATOM 588 N N . TYR A 1 73 ? 11.431 -4.719 -7.275 1.00 89.94 73 TYR A N 1
ATOM 589 C CA . TYR A 1 73 ? 11.951 -3.430 -6.824 1.00 89.94 73 TYR A CA 1
ATOM 590 C C . TYR A 1 73 ? 11.152 -2.854 -5.649 1.00 89.94 73 TYR A C 1
ATOM 592 O O . TYR A 1 73 ? 11.301 -1.673 -5.325 1.00 89.94 73 TYR A O 1
ATOM 600 N N . ALA A 1 74 ? 10.310 -3.667 -5.000 1.00 90.31 74 ALA A N 1
ATOM 601 C CA . ALA A 1 74 ? 9.378 -3.233 -3.959 1.00 90.31 74 ALA A CA 1
ATOM 602 C C . ALA A 1 74 ? 10.052 -2.431 -2.833 1.00 90.31 74 ALA A C 1
ATOM 604 O O . ALA A 1 74 ? 9.460 -1.480 -2.329 1.00 90.31 74 ALA A O 1
ATOM 605 N N . ARG A 1 75 ? 11.311 -2.744 -2.493 1.00 88.38 75 ARG A N 1
ATOM 606 C CA . ARG A 1 75 ? 12.075 -2.040 -1.447 1.00 88.38 75 ARG A CA 1
ATOM 607 C C . ARG A 1 75 ? 12.214 -0.536 -1.694 1.00 88.38 75 ARG A C 1
ATOM 609 O O . ARG A 1 75 ? 12.340 0.224 -0.747 1.00 88.38 75 ARG A O 1
ATOM 616 N N . TYR A 1 76 ? 12.196 -0.115 -2.959 1.00 88.56 76 TYR A N 1
ATOM 617 C CA . TYR A 1 76 ? 12.266 1.293 -3.338 1.00 88.56 76 TYR A CA 1
ATOM 618 C C . TYR A 1 76 ? 10.883 1.945 -3.359 1.00 88.56 76 TYR A C 1
ATOM 620 O O . TYR A 1 76 ? 10.747 3.115 -3.024 1.00 88.56 76 TYR A O 1
ATOM 628 N N . TRP A 1 77 ? 9.853 1.202 -3.764 1.00 92.44 77 TRP A N 1
ATOM 629 C CA . TRP A 1 77 ? 8.509 1.739 -3.992 1.00 92.44 77 TRP A CA 1
ATOM 630 C C . TRP A 1 77 ? 7.631 1.785 -2.747 1.00 92.44 77 TRP A C 1
ATOM 632 O O . TRP A 1 77 ? 6.737 2.625 -2.680 1.00 92.44 77 TRP A O 1
ATOM 642 N N . LEU A 1 78 ? 7.888 0.915 -1.770 1.00 91.31 78 LEU A N 1
ATOM 643 C CA . LEU A 1 78 ? 7.086 0.779 -0.557 1.00 91.31 78 LEU A CA 1
ATOM 644 C C . LEU A 1 78 ? 6.880 2.128 0.145 1.00 91.31 78 LEU A C 1
ATOM 646 O O . LEU A 1 78 ? 5.749 2.570 0.339 1.00 91.31 78 LEU A O 1
ATOM 650 N N . THR A 1 79 ? 7.976 2.811 0.457 1.00 90.81 79 THR A N 1
ATOM 651 C CA . THR A 1 79 ? 7.956 4.062 1.216 1.00 90.81 79 THR A CA 1
ATOM 652 C C . THR A 1 79 ? 7.250 5.189 0.469 1.00 90.81 79 THR A C 1
ATOM 654 O O . THR A 1 79 ? 6.323 5.770 1.038 1.00 90.81 79 THR A O 1
ATOM 657 N N . PRO A 1 80 ? 7.586 5.504 -0.797 1.00 92.62 80 PRO A N 1
ATOM 658 C CA . PRO A 1 80 ? 6.833 6.498 -1.551 1.00 92.62 80 PRO A CA 1
ATOM 659 C C . PRO A 1 80 ? 5.338 6.181 -1.654 1.00 92.62 80 PRO A C 1
ATOM 661 O O . PRO A 1 80 ? 4.527 7.092 -1.527 1.00 92.62 80 PRO A O 1
ATOM 664 N N . ILE A 1 81 ? 4.954 4.914 -1.857 1.00 94.81 81 ILE A N 1
ATOM 665 C CA . ILE A 1 81 ? 3.538 4.523 -1.951 1.00 94.81 81 ILE A CA 1
ATOM 666 C C . ILE A 1 81 ? 2.809 4.821 -0.638 1.00 94.81 81 ILE A C 1
ATOM 668 O O . ILE A 1 81 ? 1.743 5.433 -0.658 1.00 94.81 81 ILE A O 1
ATOM 672 N N . ILE A 1 82 ? 3.410 4.468 0.501 1.00 93.44 82 ILE A N 1
ATOM 673 C CA . ILE A 1 82 ? 2.860 4.774 1.829 1.00 93.44 82 ILE A CA 1
ATOM 674 C C . ILE A 1 82 ? 2.682 6.290 2.016 1.00 93.44 82 ILE A C 1
ATOM 676 O O . ILE A 1 82 ? 1.651 6.732 2.524 1.00 93.44 82 ILE A O 1
ATOM 680 N N . HIS A 1 83 ? 3.636 7.105 1.556 1.00 92.62 83 HIS A N 1
ATOM 681 C CA . HIS A 1 83 ? 3.508 8.565 1.613 1.00 92.62 83 HIS A CA 1
ATOM 682 C C . HIS A 1 83 ? 2.318 9.080 0.794 1.00 92.62 83 HIS A C 1
ATOM 684 O O . HIS A 1 83 ? 1.628 9.994 1.247 1.00 92.62 83 HIS A O 1
ATOM 690 N N . ILE A 1 84 ? 2.044 8.498 -0.380 1.00 93.12 84 ILE A N 1
ATOM 691 C CA . ILE A 1 84 ? 0.858 8.866 -1.166 1.00 93.12 84 ILE A CA 1
ATOM 692 C C . ILE A 1 84 ? -0.421 8.443 -0.454 1.00 93.12 84 ILE A C 1
ATOM 694 O O . ILE A 1 84 ? -1.329 9.262 -0.363 1.00 93.12 84 ILE A O 1
ATOM 698 N N . CYS A 1 85 ? -0.482 7.240 0.122 1.00 93.31 85 CYS A N 1
ATOM 699 C CA . CYS A 1 85 ? -1.629 6.825 0.933 1.00 93.31 85 CYS A CA 1
ATOM 700 C C . CYS A 1 85 ? -1.911 7.813 2.072 1.00 93.31 85 CYS A C 1
ATOM 702 O O . CYS A 1 85 ? -3.052 8.226 2.256 1.00 93.31 85 CYS A O 1
ATOM 704 N N . ASN A 1 86 ? -0.878 8.238 2.802 1.00 93.06 86 ASN A N 1
ATOM 705 C CA . ASN A 1 86 ? -1.024 9.225 3.873 1.00 93.06 86 ASN A CA 1
ATOM 706 C C . ASN A 1 86 ? -1.564 10.561 3.345 1.00 93.06 86 ASN A C 1
ATOM 708 O O . ASN A 1 86 ? -2.513 11.097 3.907 1.00 93.06 86 ASN A O 1
ATOM 712 N N . GLN A 1 87 ? -1.036 11.059 2.223 1.00 92.00 87 GLN A N 1
ATOM 713 C CA . GLN A 1 87 ? -1.559 12.270 1.577 1.00 92.00 87 GLN A CA 1
ATOM 714 C C . GLN A 1 87 ? -3.008 12.101 1.100 1.00 92.00 87 GLN A C 1
ATOM 716 O O . GLN A 1 87 ? -3.775 13.058 1.137 1.00 92.00 87 GLN A O 1
ATOM 721 N N . MET A 1 88 ? -3.409 10.906 0.654 1.00 90.88 88 MET A N 1
ATOM 722 C CA . MET A 1 88 ? -4.807 10.634 0.310 1.00 90.88 88 MET A CA 1
ATOM 723 C C . MET A 1 88 ? -5.696 10.776 1.543 1.00 90.88 88 MET A C 1
ATOM 725 O O . MET A 1 88 ? -6.644 11.550 1.497 1.00 90.88 88 MET A O 1
ATOM 729 N N . PHE A 1 89 ? -5.347 10.120 2.651 1.00 91.31 89 PHE A N 1
ATOM 730 C CA . PHE A 1 89 ? -6.099 10.218 3.904 1.00 91.31 89 PHE A CA 1
ATOM 731 C C . PHE A 1 89 ? -6.166 11.636 4.477 1.00 91.31 89 PHE A C 1
ATOM 733 O O . PHE A 1 89 ? -7.157 12.000 5.098 1.00 91.31 89 PHE A O 1
ATOM 740 N N . GLU A 1 90 ? -5.127 12.446 4.285 1.00 89.69 90 GLU A N 1
ATOM 741 C CA . GLU A 1 90 ? -5.134 13.855 4.696 1.00 89.69 90 GLU A CA 1
ATOM 742 C C . GLU A 1 90 ? -6.111 14.700 3.869 1.00 89.69 90 GLU A C 1
ATOM 744 O O . GLU A 1 90 ? -6.733 15.620 4.398 1.00 89.69 90 GLU A O 1
ATOM 749 N N . ASN A 1 91 ? -6.248 14.387 2.579 1.00 85.31 91 ASN A N 1
ATOM 750 C CA . ASN A 1 91 ? -7.066 15.148 1.636 1.00 85.31 91 ASN A CA 1
ATOM 751 C C . ASN A 1 91 ? -8.502 14.617 1.503 1.00 85.31 91 ASN A C 1
ATOM 753 O O . ASN A 1 91 ? -9.355 15.314 0.954 1.00 85.31 91 ASN A O 1
ATOM 757 N N . SER A 1 92 ? -8.783 13.401 1.980 1.00 78.75 92 SER A N 1
ATOM 758 C CA . SER A 1 92 ? -10.107 12.780 1.925 1.00 78.75 92 SER A CA 1
ATOM 759 C C . SER A 1 92 ? -10.635 12.467 3.321 1.00 78.75 92 SER A C 1
ATOM 761 O O . SER A 1 92 ? -10.004 11.739 4.078 1.00 78.75 92 SER A O 1
ATOM 763 N N . SER A 1 93 ? -11.847 12.929 3.627 1.00 68.44 93 SER A N 1
ATOM 764 C CA . SER A 1 93 ? -12.612 12.472 4.798 1.00 68.44 93 SER A CA 1
ATOM 765 C C . SER A 1 93 ? -13.386 11.174 4.541 1.00 68.44 93 SER A C 1
ATOM 767 O O . SER A 1 93 ? -14.100 10.688 5.419 1.00 68.44 93 SER A O 1
ATOM 769 N N . GLU A 1 94 ? -13.287 10.629 3.328 1.00 71.56 94 GLU A N 1
ATOM 770 C CA . GLU A 1 94 ? -13.872 9.343 2.973 1.00 71.56 94 GLU A CA 1
ATOM 771 C C . GLU A 1 94 ? -13.062 8.212 3.619 1.00 71.56 94 GLU A C 1
ATOM 773 O O . GLU A 1 94 ? -11.846 8.321 3.768 1.00 71.56 94 GLU A O 1
ATOM 778 N N . GLY A 1 95 ? -13.744 7.136 4.028 1.00 79.31 95 GLY A N 1
ATOM 779 C CA . GLY A 1 95 ? -13.106 5.959 4.626 1.00 79.31 95 GLY A CA 1
ATOM 780 C C . GLY A 1 95 ? -12.163 5.227 3.656 1.00 79.31 95 GLY A C 1
ATOM 781 O O . GLY A 1 95 ? -11.652 5.796 2.696 1.00 79.31 95 GLY A O 1
ATOM 782 N N . LEU A 1 96 ? -11.930 3.926 3.859 1.00 86.88 96 LEU A N 1
ATOM 783 C CA . LEU A 1 96 ? -11.084 3.156 2.932 1.00 86.88 96 LEU A CA 1
ATOM 784 C C . LEU A 1 96 ? -11.716 3.069 1.531 1.00 86.88 96 LEU A C 1
ATOM 786 O O . LEU A 1 96 ? -12.587 2.234 1.279 1.00 86.88 96 LEU A O 1
ATOM 790 N N . ASN A 1 97 ? -11.272 3.934 0.620 1.00 87.25 97 ASN A N 1
ATOM 791 C CA . ASN A 1 97 ? -11.697 3.911 -0.774 1.00 87.25 97 ASN A CA 1
ATOM 792 C C . ASN A 1 97 ? -11.078 2.716 -1.524 1.00 87.25 97 ASN A C 1
ATOM 794 O O . ASN A 1 97 ? -10.102 2.100 -1.084 1.00 87.25 97 ASN A O 1
ATOM 798 N N . THR A 1 98 ? -11.653 2.381 -2.681 1.00 88.19 98 THR A N 1
ATOM 799 C CA . THR A 1 98 ? -11.215 1.238 -3.499 1.00 88.19 98 THR A CA 1
ATOM 800 C C . THR A 1 98 ? -9.751 1.346 -3.913 1.00 88.19 98 THR A C 1
ATOM 802 O O . THR A 1 98 ? -9.046 0.344 -3.933 1.00 88.19 98 THR A O 1
ATOM 805 N N . PHE A 1 99 ? -9.264 2.561 -4.157 1.00 90.62 99 PHE A N 1
ATOM 806 C CA . PHE A 1 99 ? -7.881 2.813 -4.546 1.00 90.62 99 PHE A CA 1
ATOM 807 C C . PHE A 1 99 ? -6.872 2.469 -3.437 1.00 90.62 99 PHE A C 1
ATOM 809 O O . PHE A 1 99 ? -5.841 1.841 -3.687 1.00 90.62 99 PHE A O 1
ATOM 816 N N . ILE A 1 100 ? -7.169 2.846 -2.191 1.00 92.06 100 ILE A N 1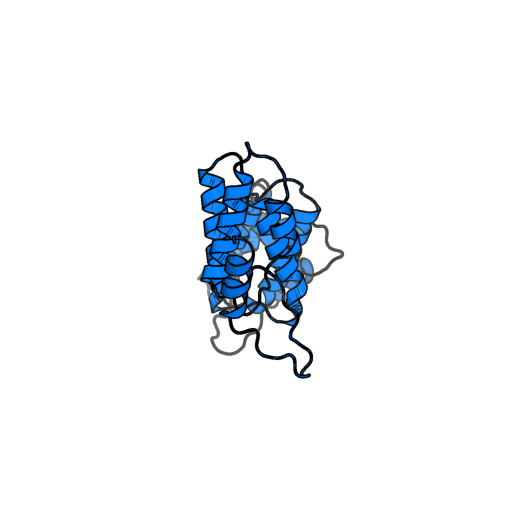
ATOM 817 C CA . ILE A 1 100 ? -6.355 2.508 -1.019 1.00 92.06 100 ILE A CA 1
ATOM 818 C C . ILE A 1 100 ? -6.413 1.002 -0.763 1.00 92.06 100 ILE A C 1
ATOM 820 O O . ILE A 1 100 ? -5.382 0.397 -0.479 1.00 92.06 100 ILE A O 1
ATOM 824 N N . ILE A 1 101 ? -7.589 0.384 -0.909 1.00 92.69 101 ILE A N 1
ATOM 825 C CA . ILE A 1 101 ? -7.748 -1.070 -0.786 1.00 92.69 101 ILE A CA 1
ATOM 826 C C . ILE A 1 101 ? -6.870 -1.799 -1.810 1.00 92.69 101 ILE A C 1
ATOM 828 O O . ILE A 1 101 ? -6.070 -2.650 -1.417 1.00 92.69 101 ILE A O 1
ATOM 832 N N . ASP A 1 102 ? -6.951 -1.428 -3.091 1.00 93.81 102 ASP A N 1
ATOM 833 C CA . ASP A 1 102 ? -6.112 -1.987 -4.156 1.00 93.81 102 ASP A CA 1
ATOM 834 C C . ASP A 1 102 ? -4.624 -1.818 -3.823 1.00 93.81 102 ASP A C 1
ATOM 836 O O . ASP A 1 102 ? -3.830 -2.749 -3.964 1.00 93.81 102 ASP A O 1
ATOM 840 N N . THR A 1 103 ? -4.246 -0.654 -3.292 1.00 94.00 103 THR A N 1
ATOM 841 C CA . THR A 1 103 ? -2.871 -0.392 -2.862 1.00 94.00 103 THR A CA 1
ATOM 842 C C . THR A 1 103 ? -2.431 -1.334 -1.745 1.00 94.00 103 THR A C 1
ATOM 844 O O . THR A 1 103 ? -1.362 -1.932 -1.847 1.00 94.00 103 THR A O 1
ATOM 847 N N . ILE A 1 104 ? -3.235 -1.507 -0.690 1.00 93.75 104 ILE A N 1
ATOM 848 C CA . ILE A 1 104 ? -2.922 -2.422 0.420 1.00 93.75 104 ILE A CA 1
ATOM 849 C C . ILE A 1 104 ? -2.747 -3.847 -0.106 1.00 93.75 104 ILE A C 1
ATOM 851 O O . ILE A 1 104 ? -1.812 -4.534 0.301 1.00 93.75 104 ILE A O 1
ATOM 855 N N . VAL A 1 105 ? -3.593 -4.285 -1.043 1.00 94.56 105 VAL A N 1
ATOM 856 C CA . VAL A 1 105 ? -3.470 -5.603 -1.683 1.00 94.56 105 VAL A CA 1
ATOM 857 C C . VAL A 1 105 ? -2.118 -5.749 -2.389 1.00 94.56 105 VAL A C 1
ATOM 859 O O . VAL A 1 105 ? -1.463 -6.785 -2.243 1.00 94.56 105 VAL A O 1
ATOM 862 N N . ILE A 1 106 ? -1.648 -4.713 -3.090 1.00 94.06 106 ILE A N 1
ATOM 863 C CA . ILE A 1 106 ? -0.314 -4.722 -3.704 1.00 94.06 106 ILE A CA 1
ATOM 864 C C . ILE A 1 106 ? 0.795 -4.766 -2.651 1.00 94.06 106 ILE A C 1
ATOM 866 O O . ILE A 1 106 ? 1.693 -5.603 -2.768 1.00 94.06 106 ILE A O 1
ATOM 870 N N . LEU A 1 107 ? 0.720 -3.942 -1.603 1.00 92.50 107 LEU A N 1
ATOM 871 C CA . LEU A 1 107 ? 1.709 -3.932 -0.518 1.00 92.50 107 LEU A CA 1
ATOM 872 C C . LEU A 1 107 ? 1.802 -5.300 0.177 1.00 92.50 107 LEU A C 1
ATOM 874 O O . LEU A 1 107 ? 2.898 -5.820 0.386 1.00 92.50 107 LEU A O 1
ATOM 878 N N . LEU A 1 108 ? 0.657 -5.937 0.436 1.00 92.38 108 LEU A N 1
ATOM 879 C CA . LEU A 1 108 ? 0.582 -7.310 0.933 1.00 92.38 108 LEU A CA 1
ATOM 880 C C . LEU A 1 108 ? 1.207 -8.301 -0.049 1.00 92.38 108 LEU A C 1
ATOM 882 O O . LEU A 1 108 ? 1.901 -9.219 0.369 1.00 92.38 108 LEU A O 1
ATOM 886 N N . SER A 1 109 ? 1.028 -8.133 -1.359 1.00 92.50 109 SER A N 1
ATOM 887 C CA . SER A 1 109 ? 1.647 -9.021 -2.355 1.00 92.50 109 SER A CA 1
ATOM 888 C C . SER A 1 109 ? 3.184 -8.923 -2.398 1.00 92.50 109 SER A C 1
ATOM 890 O O . SER A 1 109 ? 3.842 -9.840 -2.906 1.00 92.50 109 SER A O 1
ATOM 892 N N . TRP A 1 110 ? 3.743 -7.828 -1.867 1.00 92.25 110 TRP A N 1
ATOM 893 C CA . TRP A 1 110 ? 5.171 -7.496 -1.853 1.00 92.25 110 TRP A CA 1
ATOM 894 C C . TRP A 1 110 ? 5.867 -7.764 -0.510 1.00 92.25 110 TRP A C 1
ATOM 896 O O . TRP A 1 110 ? 7.082 -7.592 -0.422 1.00 92.25 110 TRP A O 1
ATOM 906 N N . HIS A 1 111 ? 5.145 -8.220 0.522 1.00 86.69 111 HIS A N 1
ATOM 907 C CA . HIS A 1 111 ? 5.675 -8.358 1.890 1.00 86.69 111 HIS A CA 1
ATOM 908 C C . HIS A 1 111 ? 6.951 -9.213 2.009 1.00 86.69 111 HIS A C 1
ATOM 910 O O . HIS A 1 111 ? 7.751 -8.999 2.913 1.00 86.69 111 HIS A O 1
ATOM 916 N N . LYS A 1 112 ? 7.163 -10.183 1.105 1.00 84.50 112 LYS A N 1
ATOM 917 C CA . LYS A 1 112 ? 8.376 -11.025 1.094 1.00 84.50 112 LYS A CA 1
ATOM 918 C C . LYS A 1 112 ? 9.578 -10.339 0.445 1.00 84.50 112 LYS A C 1
ATOM 920 O O . LYS A 1 112 ? 10.708 -10.725 0.708 1.00 84.50 112 LYS A O 1
ATOM 925 N N . GLN A 1 113 ? 9.333 -9.383 -0.450 1.00 82.44 113 GLN A N 1
ATOM 926 C CA . GLN A 1 113 ? 10.360 -8.666 -1.211 1.00 82.44 113 GLN A CA 1
ATOM 927 C C . GLN A 1 113 ? 10.805 -7.388 -0.503 1.00 82.44 113 GLN A C 1
ATOM 929 O O . GLN A 1 113 ? 11.956 -6.978 -0.631 1.00 82.44 113 GLN A O 1
ATOM 934 N N . ALA A 1 114 ? 9.887 -6.744 0.214 1.00 80.31 114 ALA A N 1
ATOM 935 C CA . ALA A 1 114 ? 10.142 -5.508 0.924 1.00 80.31 114 ALA A CA 1
ATOM 936 C C . ALA A 1 114 ? 9.447 -5.537 2.279 1.00 80.31 114 ALA A C 1
ATOM 938 O O . ALA A 1 114 ? 8.225 -5.653 2.366 1.00 80.31 114 ALA A O 1
ATOM 939 N N . ILE A 1 115 ? 10.253 -5.383 3.323 1.00 73.94 115 ILE A N 1
ATOM 940 C CA . ILE A 1 115 ? 9.778 -5.100 4.669 1.00 73.94 115 ILE A CA 1
ATOM 941 C C . ILE A 1 115 ? 10.049 -3.614 4.913 1.00 73.94 115 ILE A C 1
ATOM 943 O O . ILE A 1 115 ? 11.121 -3.133 4.529 1.00 73.94 115 ILE A O 1
ATOM 947 N N . PRO A 1 116 ? 9.104 -2.877 5.514 1.00 71.62 116 PRO A N 1
ATOM 948 C CA . PRO A 1 116 ? 9.331 -1.481 5.836 1.00 71.62 116 PRO A CA 1
ATOM 949 C C . PRO A 1 116 ? 10.592 -1.287 6.703 1.00 71.62 116 PRO A C 1
ATOM 951 O O . PRO A 1 116 ? 10.812 -2.022 7.671 1.00 71.62 116 PRO A O 1
ATOM 954 N N . ILE A 1 117 ? 11.443 -0.327 6.329 1.00 75.19 117 ILE A N 1
ATOM 955 C CA . ILE A 1 117 ? 12.722 -0.039 7.000 1.00 75.19 117 ILE A CA 1
ATOM 956 C C . ILE A 1 117 ? 12.466 0.909 8.184 1.00 75.19 117 ILE A C 1
ATOM 958 O O . ILE A 1 117 ? 11.540 1.714 8.145 1.00 75.19 117 ILE A O 1
ATOM 962 N N . GLU A 1 118 ? 13.297 0.858 9.232 1.00 62.38 118 GLU A N 1
ATOM 963 C CA . GLU A 1 118 ? 13.162 1.713 10.429 1.00 62.38 118 GLU A CA 1
ATOM 964 C C . GLU A 1 118 ? 13.124 3.221 10.124 1.00 62.38 118 GLU A C 1
ATOM 966 O O . GLU A 1 118 ? 12.408 3.967 10.793 1.00 62.38 118 GLU A O 1
ATOM 971 N N . LEU A 1 119 ? 13.833 3.667 9.080 1.00 60.56 119 LEU A N 1
ATOM 972 C CA . LEU A 1 119 ? 13.828 5.058 8.599 1.00 60.56 119 LEU A CA 1
ATOM 973 C C . LEU A 1 119 ? 12.428 5.552 8.210 1.00 60.56 119 LEU A C 1
ATOM 975 O O . LEU A 1 119 ? 12.142 6.742 8.310 1.00 60.56 119 LEU A O 1
ATOM 979 N N . ASP A 1 120 ? 11.547 4.632 7.828 1.00 77.44 120 ASP A N 1
ATOM 980 C CA . ASP A 1 120 ? 10.201 4.931 7.354 1.00 77.44 120 ASP A CA 1
ATOM 981 C C . ASP A 1 120 ? 9.137 4.698 8.435 1.00 77.44 120 ASP A C 1
ATOM 983 O O . ASP A 1 120 ? 7.942 4.861 8.173 1.00 77.44 120 ASP A O 1
ATOM 987 N N . SER A 1 121 ? 9.563 4.343 9.658 1.00 80.62 121 SER A N 1
ATOM 988 C CA . SER A 1 121 ? 8.706 3.984 10.801 1.00 80.62 121 SER A CA 1
ATOM 989 C C . SER A 1 121 ? 7.588 4.991 11.048 1.00 80.62 121 SER A C 1
ATOM 991 O O . SER A 1 121 ? 6.446 4.592 11.242 1.00 80.62 121 SER A O 1
ATOM 993 N N . ILE A 1 122 ? 7.873 6.291 10.951 1.00 87.56 122 ILE A N 1
ATOM 994 C CA . ILE A 1 122 ? 6.876 7.353 11.148 1.00 87.56 122 ILE A CA 1
ATOM 995 C C . ILE A 1 122 ? 5.793 7.309 10.062 1.00 87.56 122 ILE A C 1
ATOM 997 O O . ILE A 1 122 ? 4.603 7.383 10.368 1.00 87.56 122 ILE A O 1
ATOM 1001 N N . ALA A 1 123 ? 6.182 7.178 8.791 1.00 89.44 123 ALA A N 1
ATOM 1002 C CA . ALA A 1 123 ? 5.236 7.148 7.678 1.00 89.44 123 ALA A CA 1
ATOM 1003 C C . ALA A 1 123 ? 4.363 5.885 7.719 1.00 89.44 123 ALA A C 1
ATOM 1005 O O . ALA A 1 123 ? 3.162 5.962 7.458 1.00 89.44 123 ALA A O 1
ATOM 1006 N N . ILE A 1 124 ? 4.956 4.745 8.085 1.00 90.31 124 ILE A N 1
ATOM 1007 C CA . ILE A 1 124 ? 4.245 3.476 8.277 1.00 90.31 124 ILE A CA 1
ATOM 1008 C C . ILE A 1 124 ? 3.283 3.588 9.453 1.00 90.31 124 ILE A C 1
ATOM 1010 O O . ILE A 1 124 ? 2.111 3.259 9.309 1.00 90.31 124 ILE A O 1
ATOM 1014 N N . GLN A 1 125 ? 3.751 4.088 10.597 1.00 90.81 125 GLN A N 1
ATOM 1015 C CA . GLN A 1 125 ? 2.932 4.245 11.793 1.00 90.81 125 GLN A CA 1
ATOM 1016 C C . GLN A 1 125 ? 1.716 5.123 11.498 1.00 90.81 125 GLN A C 1
ATOM 1018 O O . GLN A 1 125 ? 0.587 4.729 11.778 1.00 90.81 125 GLN A O 1
ATOM 1023 N N . ARG A 1 126 ? 1.933 6.262 10.833 1.00 92.38 126 ARG A N 1
ATOM 1024 C CA . ARG A 1 126 ? 0.862 7.164 10.408 1.00 92.38 126 ARG A CA 1
ATOM 1025 C C . ARG A 1 126 ? -0.122 6.495 9.442 1.00 92.38 126 ARG A C 1
ATOM 1027 O O . ARG A 1 126 ? -1.327 6.716 9.530 1.00 92.38 126 ARG A O 1
ATOM 1034 N N . PHE A 1 127 ? 0.369 5.647 8.545 1.00 93.56 127 PHE A N 1
ATOM 1035 C CA . PHE A 1 127 ? -0.488 4.884 7.642 1.00 93.56 127 PHE A CA 1
ATOM 1036 C C . PHE A 1 127 ? -1.373 3.894 8.401 1.00 93.56 127 PHE A C 1
ATOM 1038 O O . PHE A 1 127 ? -2.583 3.872 8.185 1.00 93.56 127 PHE A O 1
ATOM 1045 N N . ILE A 1 128 ? -0.809 3.134 9.344 1.00 93.12 128 ILE A N 1
ATOM 1046 C CA . ILE A 1 128 ? -1.580 2.230 10.210 1.00 93.12 128 ILE A CA 1
ATOM 1047 C C . ILE A 1 128 ? -2.618 3.010 11.021 1.00 93.12 128 ILE A C 1
ATOM 1049 O O . ILE A 1 128 ? -3.776 2.609 11.100 1.00 93.12 128 ILE A O 1
ATOM 1053 N N . GLU A 1 129 ? -2.240 4.158 11.569 1.00 93.06 129 GLU A N 1
ATOM 1054 C CA . GLU A 1 129 ? -3.139 5.059 12.285 1.00 93.06 129 GLU A CA 1
ATOM 1055 C C . GLU A 1 129 ? -4.350 5.489 11.440 1.00 93.06 129 GLU A C 1
ATOM 1057 O O . GLU A 1 129 ? -5.499 5.430 11.903 1.00 93.06 129 GLU A O 1
ATOM 1062 N N . TYR A 1 130 ? -4.118 5.849 10.176 1.00 93.31 130 TYR A N 1
ATOM 1063 C CA . TYR A 1 130 ? -5.194 6.157 9.240 1.00 93.31 130 TYR A CA 1
ATOM 1064 C C . TYR A 1 130 ? -6.059 4.940 8.915 1.00 93.31 130 TYR A C 1
ATOM 1066 O O . TYR A 1 130 ? -7.282 5.079 8.862 1.00 93.31 130 TYR A O 1
ATOM 1074 N N . LEU A 1 131 ? -5.476 3.749 8.751 1.00 93.12 131 LEU A N 1
ATOM 1075 C CA . LEU A 1 131 ? -6.249 2.527 8.518 1.00 93.12 131 LEU A CA 1
ATOM 1076 C C . LEU A 1 131 ? -7.182 2.216 9.690 1.00 93.12 131 LEU A C 1
ATOM 1078 O O . LEU A 1 131 ? -8.363 1.948 9.476 1.00 93.12 131 LEU A O 1
ATOM 1082 N N . PHE A 1 132 ? -6.681 2.306 10.923 1.00 91.75 132 PHE A N 1
ATOM 1083 C CA . PHE A 1 132 ? -7.481 2.077 12.129 1.00 91.75 132 PHE A CA 1
ATOM 1084 C C . PHE A 1 132 ? -8.621 3.094 12.238 1.00 91.75 132 PHE A C 1
ATOM 1086 O O . PHE A 1 132 ? -9.756 2.717 12.527 1.00 91.75 132 PHE A O 1
ATOM 1093 N N . SER A 1 133 ? -8.348 4.365 11.935 1.00 90.38 133 SER A N 1
ATOM 1094 C CA . SER A 1 133 ? -9.352 5.435 11.989 1.00 90.38 133 SER A CA 1
ATOM 1095 C C . SER A 1 133 ? -10.450 5.293 10.930 1.00 90.38 133 SER A C 1
ATOM 1097 O O . SER A 1 133 ? -11.594 5.658 11.183 1.00 90.38 133 SER A O 1
ATOM 1099 N N . ASN A 1 134 ? -10.117 4.756 9.752 1.00 89.69 134 ASN A N 1
ATOM 1100 C CA . ASN A 1 134 ? -10.996 4.756 8.577 1.00 89.69 134 ASN A CA 1
ATOM 1101 C C . ASN A 1 134 ? -11.584 3.380 8.220 1.00 89.69 134 ASN A C 1
ATOM 1103 O O . ASN A 1 134 ? -12.275 3.249 7.210 1.00 89.69 134 ASN A O 1
ATOM 1107 N N . CYS A 1 135 ? -11.332 2.341 9.024 1.00 88.81 135 CYS A N 1
ATOM 1108 C CA . CYS A 1 135 ? -11.804 0.981 8.739 1.00 88.81 135 CYS A CA 1
ATOM 1109 C C . CYS A 1 135 ? -13.326 0.798 8.890 1.00 88.81 135 CYS A C 1
ATOM 1111 O O . CYS A 1 135 ? -13.890 -0.146 8.324 1.00 88.81 135 CYS A O 1
ATOM 1113 N N . SER A 1 136 ? -13.990 1.694 9.629 1.00 87.25 136 SER A N 1
ATOM 1114 C CA . SER A 1 136 ? -15.431 1.644 9.875 1.00 87.25 136 SER A CA 1
ATOM 1115 C C . SER A 1 136 ? -16.234 1.920 8.609 1.00 87.25 136 SER A C 1
ATOM 1117 O O . SER A 1 136 ? -15.939 2.830 7.838 1.00 87.25 136 SER A O 1
ATOM 1119 N N . HIS A 1 137 ? -17.284 1.129 8.399 1.00 87.25 137 HIS A N 1
ATOM 1120 C CA . HIS A 1 137 ? -18.165 1.288 7.254 1.00 87.25 137 HIS A CA 1
ATOM 1121 C C . HIS A 1 137 ? -19.592 0.843 7.593 1.00 87.25 137 HIS A C 1
ATOM 1123 O O . HIS A 1 137 ? -19.803 -0.135 8.312 1.00 87.25 137 HIS A O 1
ATOM 1129 N N . ARG A 1 138 ? -20.600 1.528 7.032 1.00 86.25 138 ARG A N 1
ATOM 1130 C CA . ARG A 1 138 ? -22.025 1.220 7.274 1.00 86.25 138 ARG A CA 1
ATOM 1131 C C . ARG A 1 138 ? -22.394 -0.206 6.852 1.00 86.25 138 ARG A C 1
ATOM 1133 O O . ARG A 1 138 ? -23.211 -0.863 7.496 1.00 86.25 138 ARG A O 1
ATOM 1140 N N . ASN A 1 139 ? -21.799 -0.683 5.760 1.00 87.88 139 ASN A N 1
ATOM 1141 C CA . ASN A 1 139 ? -21.930 -2.066 5.310 1.00 87.88 139 ASN A CA 1
ATOM 1142 C C . ASN A 1 139 ? -20.970 -2.976 6.092 1.00 87.88 139 ASN A C 1
ATOM 1144 O O . ASN A 1 139 ? -19.755 -2.868 5.944 1.00 87.88 139 ASN A O 1
ATOM 1148 N N . VAL A 1 140 ? -21.537 -3.911 6.860 1.00 87.38 140 VAL A N 1
ATOM 1149 C CA . VAL A 1 140 ? -20.803 -4.872 7.700 1.00 87.38 140 VAL A CA 1
ATOM 1150 C C . VAL A 1 140 ? -19.876 -5.777 6.883 1.00 87.38 140 VAL A C 1
ATOM 1152 O O . VAL A 1 140 ? -18.817 -6.143 7.378 1.00 87.38 140 VAL A O 1
ATOM 1155 N N . ILE A 1 141 ? -20.244 -6.135 5.649 1.00 89.94 141 ILE A N 1
ATOM 1156 C CA . ILE A 1 141 ? -19.407 -6.979 4.780 1.00 89.94 141 ILE A CA 1
ATOM 1157 C C . ILE A 1 141 ? -18.127 -6.225 4.403 1.00 89.94 141 ILE A C 1
ATOM 1159 O O . ILE A 1 141 ? -17.034 -6.766 4.531 1.00 89.94 141 ILE A O 1
ATOM 1163 N N . VAL A 1 142 ? -18.265 -4.953 4.017 1.00 89.50 142 VAL A N 1
ATOM 1164 C CA . VAL A 1 142 ? -17.128 -4.074 3.694 1.00 89.50 142 VAL A CA 1
ATOM 1165 C C . VAL A 1 142 ? -16.266 -3.843 4.933 1.00 89.50 142 VAL A C 1
ATOM 1167 O O . VAL A 1 142 ? -15.056 -4.004 4.875 1.00 89.50 142 VAL A O 1
ATOM 1170 N N . MET A 1 143 ? -16.885 -3.558 6.080 1.00 89.38 143 MET A N 1
ATOM 1171 C CA . MET A 1 143 ? -16.179 -3.381 7.352 1.00 89.38 143 MET A CA 1
ATOM 1172 C C . MET A 1 143 ? -15.364 -4.625 7.746 1.00 89.38 143 MET A C 1
ATOM 1174 O O . MET A 1 143 ? -14.206 -4.501 8.129 1.00 89.38 143 MET A O 1
ATOM 1178 N N . LYS A 1 144 ? -15.934 -5.832 7.617 1.00 91.38 144 LYS A N 1
ATOM 1179 C CA . LYS A 1 144 ? -15.203 -7.088 7.856 1.00 91.38 144 LYS A CA 1
ATOM 1180 C C . LYS A 1 144 ? -14.035 -7.254 6.887 1.00 91.38 144 LYS A C 1
ATOM 1182 O O . LYS A 1 144 ? -12.933 -7.549 7.325 1.00 91.38 144 LYS A O 1
ATOM 1187 N N . SER A 1 145 ? -14.256 -6.984 5.600 1.00 93.38 145 SER A N 1
ATOM 1188 C CA . SER A 1 145 ? -13.191 -7.023 4.593 1.00 93.38 145 SER A CA 1
ATOM 1189 C C . SER A 1 145 ? -12.053 -6.045 4.910 1.00 93.38 145 SER A C 1
ATOM 1191 O O . SER A 1 145 ? -10.887 -6.389 4.738 1.00 93.38 145 SER A O 1
ATOM 1193 N N . ASN A 1 146 ? -12.373 -4.842 5.396 1.00 93.69 146 ASN A N 1
ATOM 1194 C CA . ASN A 1 146 ? -11.383 -3.854 5.823 1.00 93.69 146 ASN A CA 1
ATOM 1195 C C . ASN A 1 146 ? -10.555 -4.372 7.005 1.00 93.69 146 ASN A C 1
ATOM 1197 O O . ASN A 1 146 ? -9.329 -4.280 6.984 1.00 93.69 146 ASN A O 1
ATOM 1201 N N . LEU A 1 147 ? -11.212 -4.950 8.015 1.00 93.62 147 LEU A N 1
ATOM 1202 C CA . LEU A 1 147 ? -10.538 -5.549 9.169 1.00 93.62 147 LEU A CA 1
ATOM 1203 C C . LEU A 1 147 ? -9.646 -6.729 8.765 1.00 93.62 147 LEU A C 1
ATOM 1205 O O . LEU A 1 147 ? -8.522 -6.819 9.247 1.00 93.62 147 LEU A O 1
ATOM 1209 N N . ASP A 1 148 ? -10.092 -7.582 7.842 1.00 94.75 148 ASP A N 1
ATOM 1210 C CA . ASP A 1 148 ? -9.292 -8.700 7.330 1.00 94.75 148 ASP A CA 1
ATOM 1211 C C . ASP A 1 148 ? -8.043 -8.223 6.573 1.00 94.75 148 ASP A C 1
ATOM 1213 O O . ASP A 1 148 ? -6.974 -8.829 6.683 1.00 94.75 148 ASP A O 1
ATOM 1217 N N . LEU A 1 149 ? -8.154 -7.131 5.808 1.00 94.56 149 LEU A N 1
ATOM 1218 C CA . LEU A 1 149 ? -7.009 -6.511 5.136 1.00 94.56 149 LEU A CA 1
ATOM 1219 C C . LEU A 1 149 ? -6.012 -5.933 6.142 1.00 94.56 149 LEU A C 1
ATOM 1221 O O . LEU A 1 149 ? -4.814 -6.186 6.021 1.00 94.56 149 LEU A O 1
ATOM 1225 N N . ILE A 1 150 ? -6.502 -5.204 7.150 1.00 94.69 150 ILE A N 1
ATOM 1226 C CA . ILE A 1 150 ? -5.663 -4.652 8.222 1.00 94.69 150 ILE A CA 1
ATOM 1227 C C . ILE A 1 150 ? -4.978 -5.782 8.987 1.00 94.69 150 ILE A C 1
ATOM 1229 O O . ILE A 1 150 ? -3.770 -5.725 9.186 1.00 94.69 150 ILE A O 1
ATOM 1233 N N . LYS A 1 151 ? -5.711 -6.840 9.348 1.00 95.19 151 LYS A N 1
ATOM 1234 C CA . LYS A 1 151 ? -5.166 -8.019 10.028 1.00 95.19 151 LYS A CA 1
ATOM 1235 C C . LYS A 1 151 ? -3.975 -8.605 9.276 1.00 95.19 151 LYS A C 1
ATOM 1237 O O . LYS A 1 151 ? -2.903 -8.740 9.857 1.00 95.19 151 LYS A O 1
ATOM 1242 N N . LYS A 1 152 ? -4.137 -8.879 7.978 1.00 95.00 152 LYS A N 1
ATOM 1243 C CA . LYS A 1 152 ? -3.054 -9.403 7.130 1.00 95.00 152 LYS A CA 1
ATOM 1244 C C . LYS A 1 152 ? -1.858 -8.455 7.076 1.00 95.00 152 LYS A C 1
ATOM 1246 O O . LYS A 1 152 ? -0.718 -8.907 7.068 1.00 95.00 152 LYS A O 1
ATOM 1251 N N . LEU A 1 153 ? -2.104 -7.145 7.042 1.00 93.19 153 LEU A N 1
ATOM 1252 C CA . LEU A 1 153 ? -1.035 -6.150 6.996 1.00 93.19 153 LEU A CA 1
ATOM 1253 C C . LEU A 1 153 ? -0.232 -6.127 8.299 1.00 93.19 153 LEU A C 1
ATOM 1255 O O . LEU A 1 153 ? 0.996 -6.144 8.252 1.00 93.19 153 LEU A O 1
ATOM 1259 N N . ILE A 1 154 ? -0.918 -6.149 9.445 1.00 92.56 154 ILE A N 1
ATOM 1260 C CA . ILE A 1 154 ? -0.282 -6.241 10.763 1.00 92.56 154 ILE A CA 1
ATOM 1261 C C . ILE A 1 154 ? 0.520 -7.538 10.883 1.00 92.56 154 ILE A C 1
ATOM 1263 O O . ILE A 1 154 ? 1.676 -7.486 11.288 1.00 92.56 154 ILE A O 1
ATOM 1267 N N . GLU A 1 155 ? -0.031 -8.679 10.461 1.00 92.25 155 GLU A N 1
ATOM 1268 C CA . GLU A 1 155 ? 0.682 -9.966 10.462 1.00 92.25 155 GLU A CA 1
ATOM 1269 C C . GLU A 1 155 ? 1.987 -9.906 9.652 1.00 92.25 155 GLU A C 1
ATOM 1271 O O . GLU A 1 155 ? 3.018 -10.422 10.088 1.00 92.25 155 GLU A O 1
ATOM 1276 N N . CYS A 1 156 ? 1.971 -9.239 8.492 1.00 90.19 156 CYS A N 1
ATOM 1277 C CA . CYS A 1 156 ? 3.163 -9.066 7.663 1.00 90.19 156 CYS A CA 1
ATOM 1278 C C . CYS A 1 156 ? 4.209 -8.124 8.279 1.00 90.19 156 CYS A C 1
ATOM 1280 O O . CYS A 1 156 ? 5.397 -8.291 8.007 1.00 90.19 156 CYS A O 1
ATOM 1282 N N . TRP A 1 157 ? 3.795 -7.120 9.055 1.00 89.06 157 TRP A N 1
ATOM 1283 C CA . TRP A 1 157 ? 4.654 -6.013 9.502 1.00 89.06 157 TRP A CA 1
ATOM 1284 C C . TRP A 1 157 ? 4.790 -5.907 11.030 1.00 89.06 157 TRP A C 1
ATOM 1286 O O . TRP A 1 157 ? 5.257 -4.887 11.535 1.00 89.06 157 TRP A O 1
ATOM 1296 N N . LYS A 1 158 ? 4.425 -6.953 11.778 1.00 86.69 158 LYS A N 1
ATOM 1297 C CA . LYS A 1 158 ? 4.370 -6.961 13.251 1.00 86.69 158 LYS A CA 1
ATOM 1298 C C . LYS A 1 158 ? 5.651 -6.505 13.961 1.00 86.69 158 LYS A C 1
ATOM 1300 O O . LYS A 1 158 ? 5.578 -5.907 15.024 1.00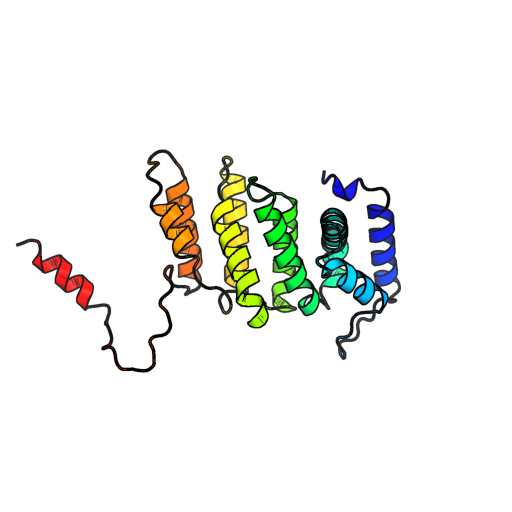 86.69 158 LYS A O 1
ATOM 1305 N N . GLU A 1 159 ? 6.819 -6.717 13.357 1.00 84.81 159 GLU A N 1
ATOM 1306 C CA . GLU A 1 159 ? 8.122 -6.307 13.912 1.00 84.81 159 GLU A CA 1
ATOM 1307 C C . GLU A 1 159 ? 8.447 -4.813 13.710 1.00 84.81 159 GLU A C 1
ATOM 1309 O O . GLU A 1 159 ? 9.464 -4.322 14.201 1.00 84.81 159 GLU A O 1
ATOM 1314 N N . ARG A 1 160 ? 7.628 -4.092 12.935 1.00 83.31 160 ARG A N 1
ATOM 1315 C CA . ARG A 1 160 ? 7.870 -2.703 12.501 1.00 83.31 160 ARG A CA 1
ATOM 1316 C C . ARG A 1 160 ? 6.745 -1.742 12.877 1.00 83.31 160 ARG A C 1
ATOM 1318 O O . ARG A 1 160 ? 6.827 -0.564 12.540 1.00 83.31 160 ARG A O 1
ATOM 1325 N N . ILE A 1 161 ? 5.693 -2.234 13.528 1.00 85.00 161 ILE A N 1
ATOM 1326 C CA . ILE A 1 161 ? 4.500 -1.456 13.870 1.00 85.00 161 ILE A CA 1
ATOM 1327 C C . ILE A 1 161 ? 4.370 -1.358 15.385 1.00 85.00 161 ILE A C 1
ATOM 1329 O O . ILE A 1 161 ? 4.579 -2.331 16.108 1.00 85.00 161 ILE A O 1
ATOM 1333 N N . HIS A 1 162 ? 3.948 -0.188 15.856 1.00 86.00 162 HIS A N 1
ATOM 1334 C CA . HIS A 1 162 ? 3.527 0.016 17.234 1.00 86.00 162 HIS A CA 1
ATOM 1335 C C . HIS A 1 162 ? 2.013 0.220 17.308 1.00 86.00 162 HIS A C 1
ATOM 1337 O O . HIS A 1 162 ? 1.381 0.716 16.372 1.00 86.00 162 HIS A O 1
ATOM 1343 N N . ALA A 1 163 ? 1.412 -0.148 18.440 1.00 86.75 163 ALA A N 1
ATOM 1344 C CA . ALA A 1 163 ? -0.022 0.022 18.627 1.00 86.75 163 ALA A CA 1
ATOM 1345 C C . ALA A 1 163 ? -0.436 1.507 18.562 1.00 86.75 163 ALA A C 1
ATOM 1347 O O . ALA A 1 163 ? 0.083 2.311 19.350 1.00 86.75 163 ALA A O 1
ATOM 1348 N N . PRO A 1 164 ? -1.419 1.868 17.707 1.00 89.19 164 PRO A N 1
ATOM 1349 C CA . PRO A 1 164 ? -2.047 3.194 17.647 1.00 89.19 164 PRO A CA 1
ATOM 1350 C C . PRO A 1 164 ? -2.847 3.548 18.915 1.00 89.19 164 PRO A C 1
ATOM 1352 O O . PRO A 1 164 ? -4.068 3.698 18.886 1.00 89.19 164 PRO A O 1
ATOM 1355 N N . THR A 1 165 ? -2.173 3.673 20.058 1.00 86.75 165 THR A N 1
ATOM 1356 C CA . THR A 1 165 ? -2.801 3.704 21.393 1.00 86.75 165 THR A CA 1
ATOM 1357 C C . THR A 1 165 ? -3.829 4.828 21.526 1.00 86.75 165 THR A C 1
ATOM 1359 O O . THR A 1 165 ? -4.927 4.614 22.032 1.00 86.75 165 THR A O 1
ATOM 1362 N N . LEU A 1 166 ? -3.500 6.024 21.029 1.00 86.75 166 LEU A N 1
ATOM 1363 C CA . LEU A 1 166 ? -4.380 7.193 21.103 1.00 86.75 166 LEU A CA 1
ATOM 1364 C C . LEU A 1 166 ? -5.642 6.999 20.250 1.00 86.75 166 LEU A C 1
ATOM 1366 O O . LEU A 1 166 ? -6.743 7.347 20.672 1.00 86.75 166 LEU A O 1
ATOM 1370 N N . ILE A 1 167 ? -5.498 6.384 19.076 1.00 87.44 167 ILE A N 1
ATOM 1371 C CA . ILE A 1 167 ? -6.615 6.116 18.163 1.00 87.44 167 ILE A CA 1
ATOM 1372 C C . ILE A 1 167 ? -7.526 5.045 18.746 1.00 87.44 167 ILE A C 1
ATOM 1374 O O . ILE A 1 167 ? -8.737 5.237 18.775 1.00 87.44 167 ILE A O 1
ATOM 1378 N N . LEU A 1 168 ? -6.957 3.967 19.288 1.00 86.94 168 LEU A N 1
ATOM 1379 C CA . LEU A 1 168 ? -7.720 2.943 20.000 1.00 86.94 168 LEU A CA 1
ATOM 1380 C C . LEU A 1 168 ? -8.479 3.540 21.184 1.00 86.94 168 LEU A C 1
ATOM 1382 O O . LEU A 1 168 ? -9.679 3.314 21.311 1.00 86.94 168 LEU A O 1
ATOM 1386 N N . TYR A 1 169 ? -7.814 4.360 22.002 1.00 86.06 169 TYR A N 1
ATOM 1387 C CA . TYR A 1 169 ? -8.461 5.051 23.113 1.00 86.06 169 TYR A CA 1
ATOM 1388 C C . TYR A 1 169 ? -9.632 5.912 22.634 1.00 86.06 169 TYR A C 1
ATOM 1390 O O . TYR A 1 169 ? -10.719 5.828 23.203 1.00 86.06 169 TYR A O 1
ATOM 1398 N N . LYS A 1 170 ? -9.451 6.692 21.563 1.00 85.62 170 LYS A N 1
ATOM 1399 C CA . LYS A 1 170 ? -10.518 7.523 20.994 1.00 85.62 170 LYS A CA 1
ATOM 1400 C C . LYS A 1 170 ? -11.694 6.679 20.497 1.00 85.62 170 LYS A C 1
ATOM 1402 O O . LYS A 1 170 ? -12.832 7.019 20.792 1.00 85.62 170 LYS A O 1
ATOM 1407 N N . LEU A 1 171 ? -11.418 5.579 19.795 1.00 82.69 171 LEU A N 1
ATOM 1408 C CA . LEU A 1 171 ? -12.439 4.677 19.256 1.00 82.69 171 LEU A CA 1
ATOM 1409 C C . LEU A 1 171 ? -13.232 3.940 20.347 1.00 82.69 171 LEU A C 1
ATOM 1411 O O . LEU A 1 171 ? -14.392 3.616 20.126 1.00 82.69 171 LEU A O 1
ATOM 1415 N N . ILE A 1 172 ? -12.620 3.650 21.499 1.00 82.56 172 ILE A N 1
ATOM 1416 C CA . ILE A 1 172 ? -13.285 3.013 22.652 1.00 82.56 172 ILE A CA 1
ATOM 1417 C C . ILE A 1 172 ? -14.053 4.038 23.491 1.00 82.56 172 ILE A C 1
ATOM 1419 O O . ILE A 1 172 ? -15.106 3.732 24.040 1.00 82.56 172 ILE A O 1
ATOM 1423 N N . SER A 1 173 ? -13.506 5.247 23.623 1.00 81.56 173 SER A N 1
ATOM 1424 C CA . SER A 1 173 ? -14.066 6.296 24.484 1.00 81.56 173 SER A CA 1
ATOM 1425 C C . SER A 1 173 ? -15.262 7.016 23.860 1.00 81.56 173 SER A C 1
ATOM 1427 O O . SER A 1 173 ? -15.849 7.886 24.501 1.00 81.56 173 SER A O 1
ATOM 1429 N N . GLU A 1 174 ? -15.618 6.701 22.614 1.00 75.06 174 GLU A N 1
ATOM 1430 C CA . GLU A 1 174 ? -16.755 7.304 21.928 1.00 75.06 174 GLU A CA 1
ATOM 1431 C C . GLU A 1 174 ? -18.068 6.716 22.491 1.00 75.06 174 GLU A C 1
ATOM 1433 O O . GLU A 1 174 ? -18.328 5.521 22.345 1.00 75.06 174 GLU A O 1
ATOM 1438 N N . PRO A 1 175 ? -18.913 7.514 23.176 1.00 57.50 175 PRO A N 1
ATOM 1439 C CA . PRO A 1 175 ? -19.977 7.008 24.051 1.00 57.50 175 PRO A CA 1
ATOM 1440 C C . PRO A 1 175 ? -21.231 6.517 23.303 1.00 57.50 175 PRO A C 1
ATOM 1442 O O . PRO A 1 175 ? -22.323 6.471 23.875 1.00 57.50 175 PRO A O 1
ATOM 1445 N N . ASP A 1 176 ? -21.119 6.158 22.022 1.00 65.06 176 ASP A N 1
ATOM 1446 C CA . ASP A 1 176 ? -22.271 5.742 21.226 1.00 65.06 176 ASP A CA 1
ATOM 1447 C C . ASP A 1 176 ? -22.593 4.254 21.431 1.00 65.06 176 ASP A C 1
ATOM 1449 O O . ASP A 1 176 ? -22.115 3.372 20.713 1.00 65.06 176 ASP A O 1
ATOM 1453 N N . LEU A 1 177 ? -23.476 3.998 22.401 1.00 56.62 177 LEU A N 1
ATOM 1454 C CA . LEU A 1 177 ? -24.036 2.683 22.732 1.00 56.62 177 LEU A CA 1
ATOM 1455 C C . LEU A 1 177 ? -24.833 2.032 21.583 1.00 56.62 177 LEU A C 1
ATOM 1457 O O . LEU A 1 177 ? -25.116 0.836 21.651 1.00 56.62 177 LEU A O 1
ATOM 1461 N N . LYS A 1 178 ? -25.219 2.783 20.539 1.00 55.94 178 LYS A N 1
ATOM 1462 C CA . LYS A 1 178 ? -25.897 2.243 19.345 1.00 55.94 178 LYS A CA 1
ATOM 1463 C C . LYS A 1 178 ? -24.931 1.952 18.199 1.00 55.94 178 LYS A C 1
ATOM 1465 O O . LYS A 1 178 ? -25.300 1.230 17.267 1.00 55.94 178 LYS A O 1
ATOM 1470 N N . SER A 1 179 ? -23.718 2.496 18.242 1.00 64.19 179 SER A N 1
ATOM 1471 C CA . SER A 1 179 ? -22.732 2.284 17.191 1.00 64.19 179 SER A CA 1
ATOM 1472 C C . SER A 1 179 ? -22.119 0.885 17.283 1.00 64.19 179 SER A C 1
ATOM 1474 O O . SER A 1 179 ? -21.833 0.355 18.356 1.00 64.19 179 SER A O 1
ATOM 1476 N N . LYS A 1 180 ? -21.826 0.286 16.124 1.00 67.88 180 LYS A N 1
ATOM 1477 C CA . LYS A 1 180 ? -20.961 -0.905 16.039 1.00 67.88 180 LYS A CA 1
ATOM 1478 C C . LYS A 1 180 ? -19.478 -0.556 16.232 1.00 67.88 180 LYS A C 1
ATOM 1480 O O . LYS A 1 180 ? -18.625 -1.414 16.033 1.00 67.88 180 LYS A O 1
ATOM 1485 N N . GLN A 1 181 ? -19.162 0.682 16.605 1.00 69.62 181 GLN A N 1
ATOM 1486 C CA . GLN A 1 181 ? -17.800 1.201 16.670 1.00 69.62 181 GLN A CA 1
ATOM 1487 C C . GLN A 1 181 ? -16.997 0.554 17.798 1.00 69.62 181 GLN A C 1
ATOM 1489 O O . GLN A 1 181 ? -15.845 0.185 17.593 1.00 69.62 181 GLN A O 1
ATOM 1494 N N . ASN A 1 182 ? -17.658 0.257 18.919 1.00 74.19 182 ASN A N 1
ATOM 1495 C CA . ASN A 1 182 ? -17.069 -0.515 20.014 1.00 74.19 182 ASN A CA 1
ATOM 1496 C C . ASN A 1 182 ? -16.693 -1.944 19.592 1.00 74.19 182 ASN A C 1
ATOM 1498 O O . ASN A 1 182 ? -15.686 -2.485 20.032 1.00 74.19 182 ASN A O 1
ATOM 1502 N N . ALA A 1 183 ? -17.466 -2.567 18.697 1.00 81.12 183 ALA A N 1
ATOM 1503 C CA . ALA A 1 183 ? -17.115 -3.888 18.176 1.00 81.12 183 ALA A CA 1
ATOM 1504 C C . ALA A 1 183 ? -15.890 -3.827 17.245 1.00 81.12 183 ALA A C 1
ATOM 1506 O O . ALA A 1 183 ? -15.070 -4.745 17.243 1.00 81.12 183 ALA A O 1
ATOM 1507 N N . ILE A 1 184 ? -15.744 -2.742 16.475 1.00 85.50 184 ILE A N 1
ATOM 1508 C CA . ILE A 1 184 ? -14.580 -2.511 15.609 1.00 85.50 184 ILE A CA 1
ATOM 1509 C C . ILE A 1 184 ? -13.327 -2.299 16.455 1.00 85.50 184 ILE A C 1
ATOM 1511 O O . ILE A 1 184 ? -12.316 -2.945 16.200 1.00 85.50 184 ILE A O 1
ATOM 1515 N N . SER A 1 185 ? -13.389 -1.441 17.476 1.00 85.88 185 SER A N 1
ATOM 1516 C CA . SER A 1 185 ? -12.242 -1.174 18.349 1.00 85.88 185 SER A CA 1
ATOM 1517 C C . SER A 1 185 ? -11.785 -2.430 19.093 1.00 85.88 185 SER A C 1
ATOM 1519 O O . SER A 1 185 ? -10.588 -2.707 19.129 1.00 85.88 185 SER A O 1
ATOM 1521 N N . LEU A 1 186 ? -12.722 -3.250 19.581 1.00 88.31 186 LEU A N 1
ATOM 1522 C CA . LEU A 1 186 ? -12.410 -4.565 20.149 1.00 88.31 186 LEU A CA 1
ATOM 1523 C C . LEU A 1 186 ? -11.754 -5.503 19.126 1.00 88.31 186 LEU A C 1
ATOM 1525 O O . LEU A 1 186 ? -10.749 -6.131 19.446 1.00 88.31 186 LEU A O 1
ATOM 1529 N N . SER A 1 187 ? -12.261 -5.550 17.890 1.00 91.56 187 SER A N 1
ATOM 1530 C CA . SER A 1 187 ? -11.672 -6.377 16.822 1.00 91.56 187 SER A CA 1
ATOM 1531 C C . SER A 1 187 ? -10.249 -5.924 16.467 1.00 91.56 187 SER A C 1
ATOM 1533 O O . SER A 1 187 ? -9.366 -6.743 16.235 1.00 91.56 187 SER A O 1
ATOM 1535 N N . LEU A 1 188 ? -9.997 -4.613 16.446 1.00 92.69 188 LEU A N 1
ATOM 1536 C CA . LEU A 1 188 ? -8.669 -4.046 16.201 1.00 92.69 188 LEU A CA 1
ATOM 1537 C C . LEU A 1 188 ? -7.684 -4.386 17.330 1.00 92.69 188 LEU A C 1
ATOM 1539 O O . LEU A 1 188 ? -6.527 -4.704 17.059 1.00 92.69 188 LEU A O 1
ATOM 1543 N N . ILE A 1 189 ? -8.138 -4.362 18.585 1.00 91.69 189 ILE A N 1
ATOM 1544 C CA . ILE A 1 189 ? -7.343 -4.800 19.740 1.00 91.69 189 ILE A CA 1
ATOM 1545 C C . ILE A 1 189 ? -7.024 -6.291 19.645 1.00 91.69 189 ILE A C 1
ATOM 1547 O O . ILE A 1 189 ? -5.883 -6.683 19.874 1.00 91.69 189 ILE A O 1
ATOM 1551 N N . GLU A 1 190 ? -8.006 -7.113 19.275 1.00 92.25 190 GLU A N 1
ATOM 1552 C CA . GLU A 1 190 ? -7.813 -8.548 19.065 1.00 92.25 190 GLU A CA 1
ATOM 1553 C C . GLU A 1 190 ? -6.749 -8.815 17.993 1.00 92.25 190 GLU A C 1
ATOM 1555 O O . GLU A 1 190 ? -5.851 -9.624 18.214 1.00 92.25 190 GLU A O 1
ATOM 1560 N N . ILE A 1 191 ? -6.787 -8.088 16.869 1.00 94.00 191 ILE A N 1
ATOM 1561 C CA . ILE A 1 191 ? -5.781 -8.191 15.800 1.00 94.00 191 ILE A CA 1
ATOM 1562 C C . ILE A 1 191 ? -4.369 -7.888 16.321 1.00 94.00 191 ILE A C 1
ATOM 1564 O O . ILE A 1 191 ? -3.425 -8.594 15.961 1.00 94.00 191 ILE A O 1
ATOM 1568 N N . LEU A 1 192 ? -4.209 -6.854 17.153 1.00 93.12 192 LEU A N 1
ATOM 1569 C CA . LEU A 1 192 ? -2.910 -6.495 17.730 1.00 93.12 192 LEU A CA 1
ATOM 1570 C C . LEU A 1 192 ? -2.413 -7.564 18.707 1.00 93.12 192 LEU A C 1
ATOM 1572 O O . LEU A 1 192 ? -1.280 -8.027 18.584 1.00 93.12 192 LEU A O 1
ATOM 1576 N N . LEU A 1 193 ? -3.279 -8.005 19.623 1.00 92.25 193 LEU A N 1
ATOM 1577 C CA . LEU A 1 193 ? -2.950 -9.031 20.614 1.00 92.25 193 LEU A CA 1
ATOM 1578 C C . LEU A 1 193 ? -2.605 -10.373 19.964 1.00 92.25 193 LEU A C 1
ATOM 1580 O O . LEU A 1 193 ? -1.675 -11.039 20.406 1.00 92.25 193 LEU A O 1
ATOM 1584 N N . ALA A 1 194 ? -3.298 -10.747 18.886 1.00 93.31 194 ALA A N 1
ATOM 1585 C CA . ALA A 1 194 ? -3.002 -11.955 18.116 1.00 93.31 194 ALA A CA 1
ATOM 1586 C C . ALA A 1 194 ? -1.617 -11.930 17.441 1.00 93.31 194 ALA A C 1
ATOM 1588 O O . ALA A 1 194 ? -1.135 -12.973 17.005 1.00 93.31 194 ALA A O 1
ATOM 1589 N N . ASN A 1 195 ? -0.986 -10.756 17.344 1.00 92.00 195 ASN A N 1
ATOM 1590 C CA . ASN A 1 195 ? 0.340 -10.551 16.764 1.00 92.00 195 ASN A CA 1
ATOM 1591 C C . ASN A 1 195 ? 1.400 -10.162 17.808 1.00 92.00 195 ASN A C 1
ATOM 1593 O O . ASN A 1 195 ? 2.445 -9.634 17.434 1.00 92.00 195 ASN A O 1
ATOM 1597 N N . ASP A 1 196 ? 1.134 -10.407 19.096 1.00 90.62 196 ASP A N 1
ATOM 1598 C CA . ASP A 1 196 ? 2.015 -10.067 20.224 1.00 90.62 196 ASP A CA 1
ATOM 1599 C C . ASP A 1 196 ? 2.299 -8.557 20.368 1.00 90.62 196 ASP A C 1
ATOM 1601 O O . ASP A 1 196 ? 3.283 -8.144 20.985 1.00 90.62 196 ASP A O 1
ATOM 1605 N N . ILE A 1 197 ? 1.417 -7.704 19.830 1.00 89.06 197 ILE A N 1
ATOM 1606 C CA . ILE A 1 197 ? 1.512 -6.247 19.952 1.00 89.06 197 ILE A CA 1
ATOM 1607 C C . ILE A 1 197 ? 0.597 -5.790 21.088 1.00 89.06 197 ILE A C 1
ATOM 1609 O O . ILE A 1 197 ? -0.628 -5.920 21.024 1.00 89.06 197 ILE A O 1
ATOM 1613 N N . LEU A 1 198 ? 1.186 -5.208 22.134 1.00 87.50 198 LEU A N 1
ATOM 1614 C CA . LEU A 1 198 ? 0.413 -4.637 23.234 1.00 87.50 198 LEU A CA 1
ATOM 1615 C C . LEU A 1 198 ? -0.410 -3.432 22.737 1.00 87.50 198 LEU A C 1
ATOM 1617 O O . LEU A 1 198 ? 0.171 -2.543 22.119 1.00 87.50 198 LEU A O 1
ATOM 1621 N N . PRO A 1 199 ? -1.723 -3.332 23.041 1.00 83.38 199 PRO A N 1
ATOM 1622 C CA . PRO A 1 199 ? -2.600 -2.242 22.580 1.00 83.38 199 PRO A CA 1
ATOM 1623 C C . PRO A 1 199 ? -2.241 -0.850 23.118 1.00 83.38 199 PRO A C 1
ATOM 1625 O O . PRO A 1 199 ? -2.860 0.143 22.738 1.00 83.38 199 PRO A O 1
ATOM 1628 N N . TYR A 1 200 ? -1.272 -0.785 24.027 1.00 81.69 200 TYR A N 1
ATOM 1629 C CA . TYR A 1 200 ? -0.726 0.433 24.590 1.00 81.69 200 TYR A CA 1
ATOM 1630 C C . TYR A 1 200 ? 0.778 0.482 24.337 1.00 81.69 200 TYR A C 1
ATOM 1632 O O . TYR A 1 200 ? 1.495 -0.505 24.503 1.00 81.69 200 TYR A O 1
ATOM 1640 N N . TYR A 1 201 ? 1.267 1.658 23.963 1.00 68.44 201 TYR A N 1
ATOM 1641 C CA . TYR A 1 201 ? 2.691 1.904 23.850 1.00 68.44 201 TYR A CA 1
ATOM 1642 C C . TYR A 1 201 ? 3.291 2.045 25.251 1.00 68.44 201 TYR A C 1
ATOM 1644 O O . TYR A 1 201 ? 3.079 3.047 25.936 1.00 68.44 201 TYR A O 1
ATOM 1652 N N . ALA A 1 202 ? 4.043 1.034 25.681 1.00 60.25 202 ALA A N 1
ATOM 1653 C CA . ALA A 1 202 ? 4.970 1.168 26.793 1.00 60.25 202 ALA A CA 1
ATOM 1654 C C . ALA A 1 202 ? 6.318 1.621 26.211 1.00 60.25 202 ALA A C 1
ATOM 1656 O O . ALA A 1 202 ? 6.931 0.843 25.476 1.00 60.25 202 ALA A O 1
ATOM 1657 N N . PRO A 1 203 ? 6.793 2.853 26.480 1.00 57.00 203 PRO A N 1
ATOM 1658 C CA . PRO A 1 203 ? 8.146 3.221 26.087 1.00 57.00 203 PRO A CA 1
ATOM 1659 C C . PRO A 1 203 ? 9.127 2.210 26.697 1.00 57.00 203 PRO A C 1
ATOM 1661 O O . PRO A 1 203 ? 8.905 1.781 27.836 1.00 57.00 203 PRO A O 1
ATOM 1664 N N . PRO A 1 204 ? 10.195 1.815 25.976 1.00 52.50 204 PRO A N 1
ATOM 1665 C CA . PRO A 1 204 ? 11.220 0.965 26.556 1.00 52.50 204 PRO A CA 1
ATOM 1666 C C . PRO A 1 204 ? 11.710 1.651 27.828 1.00 52.50 204 PRO A C 1
ATOM 1668 O O . PRO A 1 204 ? 12.137 2.808 27.797 1.00 52.50 204 PRO A O 1
ATOM 1671 N N . THR A 1 205 ? 11.562 0.964 28.961 1.00 46.47 205 THR A N 1
ATOM 1672 C CA . THR A 1 205 ? 12.036 1.467 30.248 1.00 46.47 205 THR A CA 1
ATOM 1673 C C . THR A 1 205 ? 13.493 1.883 30.070 1.00 46.47 205 THR A C 1
ATOM 1675 O O . THR A 1 205 ? 14.272 1.052 29.586 1.00 46.47 205 THR A O 1
ATOM 1678 N N . PRO A 1 206 ? 13.893 3.117 30.434 1.00 46.00 206 PRO A N 1
ATOM 1679 C CA . PRO A 1 206 ? 15.310 3.428 30.528 1.00 46.00 206 PRO A CA 1
ATOM 1680 C C . PRO A 1 206 ? 15.931 2.348 31.412 1.00 46.00 206 PRO A C 1
ATOM 1682 O O . PRO A 1 206 ? 15.383 2.031 32.467 1.00 46.00 206 PRO A O 1
ATOM 1685 N N . THR A 1 207 ? 17.000 1.710 30.936 1.00 48.69 207 THR A N 1
ATOM 1686 C CA . THR A 1 207 ? 17.738 0.676 31.669 1.00 48.69 207 THR A CA 1
ATOM 1687 C C . THR A 1 207 ? 18.121 1.232 33.036 1.00 48.69 207 THR A C 1
ATOM 1689 O O . THR A 1 207 ? 19.065 2.006 33.169 1.00 48.69 207 THR A O 1
ATOM 1692 N N . GLY A 1 208 ? 17.307 0.906 34.028 1.00 43.34 208 GLY A N 1
ATOM 1693 C CA . GLY A 1 208 ? 17.242 1.619 35.291 1.00 43.34 208 GLY A CA 1
ATOM 1694 C C . GLY A 1 208 ? 16.108 1.045 36.122 1.00 43.34 208 GLY A C 1
ATOM 1695 O O . GLY A 1 208 ? 15.074 1.677 36.283 1.00 43.34 208 GLY A O 1
ATOM 1696 N N . ASN A 1 209 ? 16.306 -0.200 36.563 1.00 49.03 209 ASN A N 1
ATOM 1697 C CA . ASN A 1 209 ? 15.631 -0.877 37.672 1.00 49.03 209 ASN A CA 1
ATOM 1698 C C . ASN A 1 209 ? 14.250 -0.317 38.064 1.00 49.03 209 ASN A C 1
ATOM 1700 O O . ASN A 1 209 ? 14.138 0.442 39.026 1.00 49.03 209 ASN A O 1
ATOM 1704 N N . LEU A 1 210 ? 13.188 -0.781 37.402 1.00 44.41 210 LEU A N 1
ATOM 1705 C CA . LEU A 1 210 ? 11.887 -0.907 38.061 1.00 44.41 210 LEU A CA 1
ATOM 1706 C C . LEU A 1 210 ? 11.602 -2.390 38.332 1.00 44.41 210 LEU A C 1
ATOM 1708 O O . LEU A 1 210 ? 11.929 -3.234 37.494 1.00 44.41 210 LEU A O 1
ATOM 1712 N N . PRO A 1 211 ? 11.028 -2.726 39.501 1.00 35.88 211 PRO A N 1
ATOM 1713 C CA . PRO A 1 211 ? 10.784 -4.108 39.881 1.00 35.88 211 PRO A CA 1
ATOM 1714 C C . PRO A 1 211 ? 9.764 -4.744 38.935 1.00 35.88 211 PRO A C 1
ATOM 1716 O O . PRO A 1 211 ? 8.807 -4.101 38.502 1.00 35.88 211 PRO A O 1
ATOM 1719 N N . SER A 1 212 ? 9.971 -6.024 38.630 1.00 34.81 212 SER A N 1
ATOM 1720 C CA . SER A 1 212 ? 9.082 -6.824 37.795 1.00 34.81 212 SER A CA 1
ATOM 1721 C C . SER A 1 212 ? 7.662 -6.809 38.362 1.00 34.81 212 SER A C 1
ATOM 1723 O O . SER A 1 212 ? 7.379 -7.442 39.385 1.00 34.81 212 SER A O 1
ATOM 1725 N N . VAL A 1 213 ? 6.750 -6.108 37.684 1.00 44.00 213 VAL A N 1
ATOM 1726 C CA . VAL A 1 213 ? 5.312 -6.244 37.929 1.00 44.00 213 VAL A CA 1
ATOM 1727 C C . VAL A 1 213 ? 4.894 -7.596 37.366 1.00 44.00 213 VAL A C 1
ATOM 1729 O O . VAL A 1 213 ? 4.486 -7.740 36.219 1.00 44.00 213 VAL A O 1
ATOM 1732 N N . THR A 1 214 ? 5.073 -8.618 38.191 1.00 39.06 214 THR A N 1
ATOM 1733 C CA . THR A 1 214 ? 4.541 -9.953 37.949 1.00 39.06 214 THR A CA 1
ATOM 1734 C C . THR A 1 214 ? 3.019 -9.849 38.020 1.00 39.06 214 THR A C 1
ATOM 1736 O O . THR A 1 214 ? 2.476 -9.322 38.993 1.00 39.06 214 THR A O 1
ATOM 1739 N N . THR A 1 215 ? 2.333 -10.370 37.007 1.00 42.59 215 THR A N 1
ATOM 1740 C CA . THR A 1 215 ? 0.875 -10.375 36.769 1.00 42.59 215 THR A CA 1
ATOM 1741 C C . THR A 1 215 ? 0.002 -10.878 37.933 1.00 42.59 215 THR A C 1
ATOM 1743 O O . THR A 1 215 ? -1.221 -10.777 37.877 1.00 42.59 215 THR A O 1
ATOM 1746 N N . ASN A 1 216 ? 0.602 -11.339 39.032 1.00 39.66 216 ASN A N 1
ATOM 1747 C CA . ASN A 1 216 ? -0.085 -11.769 40.248 1.00 39.66 216 ASN A CA 1
ATOM 1748 C C . ASN A 1 216 ? -0.515 -10.623 41.184 1.00 39.66 216 ASN A C 1
ATOM 1750 O O . ASN A 1 216 ? -1.364 -10.852 42.042 1.00 39.66 216 ASN A O 1
ATOM 1754 N N . SER A 1 217 ? 0.008 -9.396 41.045 1.00 39.03 217 SER A N 1
ATOM 1755 C CA . SER A 1 217 ? -0.330 -8.293 41.971 1.00 39.03 217 SER A CA 1
ATOM 1756 C C . SER A 1 217 ? -1.677 -7.610 41.683 1.00 39.03 217 SER A C 1
ATOM 1758 O O . SER A 1 217 ? -2.295 -7.032 42.584 1.00 39.03 217 SER A O 1
ATOM 1760 N N . ILE A 1 218 ? -2.174 -7.707 40.445 1.00 42.81 218 ILE A N 1
ATOM 1761 C CA . ILE A 1 218 ? -3.441 -7.080 40.038 1.00 42.81 218 ILE A CA 1
ATOM 1762 C C . ILE A 1 218 ? -4.640 -7.882 40.578 1.00 42.81 218 ILE A C 1
ATOM 1764 O O . ILE A 1 218 ? -5.617 -7.295 41.039 1.00 42.81 218 ILE A O 1
ATOM 1768 N N . LEU A 1 219 ? -4.539 -9.215 40.647 1.00 40.09 219 LEU A N 1
ATOM 1769 C CA . LEU A 1 219 ? -5.612 -10.079 41.164 1.00 40.09 219 LEU A CA 1
ATOM 1770 C C . LEU A 1 219 ? -5.792 -9.992 42.692 1.00 40.09 219 LEU A C 1
ATOM 1772 O O . LEU A 1 219 ? -6.905 -10.154 43.195 1.00 40.09 219 LEU A O 1
ATOM 1776 N N . THR A 1 220 ? -4.740 -9.666 43.448 1.00 40.84 220 THR A N 1
ATOM 1777 C CA . THR A 1 220 ? -4.829 -9.524 44.914 1.00 40.84 220 THR A CA 1
ATOM 1778 C C . THR A 1 220 ? -5.403 -8.188 45.380 1.00 40.84 220 THR A C 1
ATOM 1780 O O . THR A 1 220 ? -5.882 -8.091 46.508 1.00 40.84 220 THR A O 1
ATOM 1783 N N . THR A 1 221 ? -5.381 -7.153 44.535 1.00 39.44 221 THR A N 1
ATOM 1784 C CA . THR A 1 221 ? -5.922 -5.834 44.910 1.00 39.44 221 THR A CA 1
ATOM 1785 C C . THR A 1 221 ? -7.436 -5.762 44.683 1.00 39.44 221 THR A C 1
ATOM 1787 O O . THR A 1 221 ? -8.139 -5.107 45.444 1.00 39.44 221 THR A O 1
ATOM 1790 N N . ILE A 1 222 ? -7.968 -6.519 43.715 1.00 44.88 222 ILE A N 1
ATOM 1791 C CA . ILE A 1 222 ? -9.413 -6.567 43.428 1.00 44.88 222 ILE A CA 1
ATOM 1792 C C . ILE A 1 222 ? -10.181 -7.374 44.493 1.00 44.88 222 ILE A C 1
ATOM 1794 O O . ILE A 1 222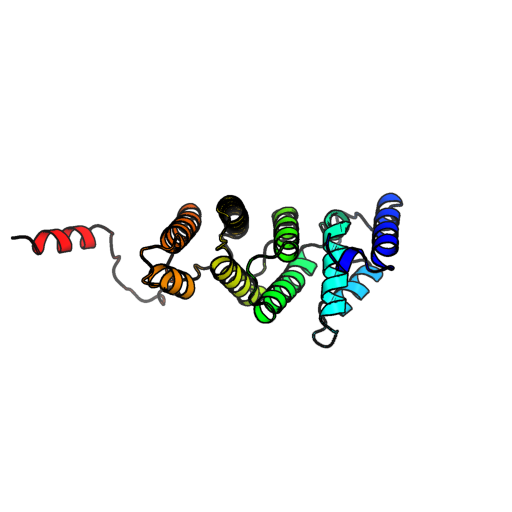 ? -11.337 -7.080 44.782 1.00 44.88 222 ILE A O 1
ATOM 1798 N N . THR A 1 223 ? -9.537 -8.337 45.157 1.00 42.88 223 THR A N 1
ATOM 1799 C CA . THR A 1 223 ? -10.178 -9.175 46.190 1.00 42.88 223 THR A CA 1
ATOM 1800 C C . THR A 1 223 ? -10.179 -8.564 47.596 1.00 42.88 223 THR A C 1
ATOM 1802 O O . THR A 1 223 ? -10.890 -9.058 48.464 1.00 42.88 223 THR A O 1
ATOM 1805 N N . LYS A 1 224 ? -9.456 -7.461 47.836 1.00 45.28 224 LYS A N 1
ATOM 1806 C CA . LYS A 1 224 ? -9.468 -6.746 49.130 1.00 45.28 224 LYS A CA 1
ATOM 1807 C C . LYS A 1 224 ? -10.465 -5.583 49.210 1.00 45.28 224 LYS A C 1
ATOM 1809 O O . LYS A 1 224 ? -10.584 -4.983 50.269 1.00 45.28 224 LYS A O 1
ATOM 1814 N N . GLY A 1 225 ? -11.179 -5.276 48.124 1.00 42.59 225 GLY A N 1
ATOM 1815 C CA . GLY A 1 225 ? -12.217 -4.235 48.087 1.00 42.59 225 GLY A CA 1
ATOM 1816 C C . GLY A 1 225 ? -13.649 -4.733 48.318 1.00 42.59 225 GLY A C 1
ATOM 1817 O O . GLY A 1 225 ? -14.574 -3.934 48.234 1.00 42.59 225 GLY A O 1
ATOM 1818 N N . PHE A 1 226 ? -13.840 -6.032 48.575 1.00 43.03 226 PHE A N 1
ATOM 1819 C CA . PHE A 1 226 ? -15.152 -6.659 48.783 1.00 43.03 226 PHE A CA 1
ATOM 1820 C C . PHE A 1 226 ? -15.186 -7.524 50.053 1.00 43.03 226 PHE A C 1
ATOM 1822 O O . PHE A 1 226 ? -15.564 -8.691 49.999 1.00 43.03 226 PHE A O 1
ATOM 1829 N N . ASN A 1 227 ? -14.780 -6.950 51.186 1.00 39.69 227 ASN A N 1
ATOM 1830 C CA . ASN A 1 227 ? -15.195 -7.385 52.523 1.00 39.69 227 ASN A CA 1
ATOM 1831 C C . ASN A 1 227 ? -15.370 -6.158 53.415 1.00 39.69 227 ASN A C 1
ATOM 1833 O O . ASN A 1 227 ? -14.426 -5.336 53.442 1.00 39.69 227 ASN A O 1
#

Radius of gyration: 21.53 Å; chains: 1; bounding box: 48×32×77 Å

Secondary structure (DSSP, 8-state):
--GGGGSTTHHHHHHHHHHHHHTT-S---SS-----HHHHHHHHHHH-TTS-HHHHHHHHHHHHHTHHHHGGGHHHHHHHHHHHHHHHHHH--S-S-HHHHHHHHHHHHTTTT-PPPGGGHHHHHHHHHHHHHH---SSHHHHHHHHHHHHHHHHHHTTT----HHHHHHHHH---TTSTHHHHHHHHHHHHHTTT--SS--PPPPSS------THHHHHHHTTS--

Sequence (227 aa):
MDELNLHPCMTPMVCLLKHMETNGIIPINDHISDMSPWMICMYKKFSNPLISFNIKLFLMRLIIDTHTIFKPYARYWLTPIIHICNQMFENSSEGLNTFIIDTIVILLSWHKQAIPIELDSIAIQRFIEYLFSNCSHRNVIVMKSNLDLIKKLIECWKERIHAPTLILYKLISEPDLKSKQNAISLSLIEILLANDILPYYAPPTPTGNLPSVTTNSILTTITKGFN